Protein AF-A0A7C0WGM1-F1 (afdb_monomer_lite)

Structure (mmCIF, N/CA/C/O backbone):
data_AF-A0A7C0WGM1-F1
#
_entry.id   AF-A0A7C0WGM1-F1
#
loop_
_atom_site.group_PDB
_atom_site.id
_atom_site.type_symbol
_atom_site.label_atom_id
_atom_site.label_alt_id
_atom_site.label_comp_id
_atom_site.label_asym_id
_atom_site.label_entity_id
_atom_site.label_seq_id
_atom_site.pdbx_PDB_ins_code
_atom_site.Cartn_x
_atom_site.Cartn_y
_atom_site.Cartn_z
_atom_site.occupancy
_atom_site.B_iso_or_equiv
_atom_site.auth_seq_id
_atom_site.auth_comp_id
_atom_site.auth_asym_id
_atom_site.auth_atom_id
_atom_site.pdbx_PDB_model_num
ATOM 1 N N . GLU A 1 1 ? 0.519 -16.180 -15.530 1.00 93.88 1 GLU A N 1
ATOM 2 C CA . GLU A 1 1 ? 1.513 -15.660 -16.497 1.00 93.88 1 GLU A CA 1
ATOM 3 C C . GLU A 1 1 ? 0.804 -14.789 -17.520 1.00 93.88 1 GLU A C 1
ATOM 5 O O . GLU A 1 1 ? -0.389 -14.984 -17.720 1.00 93.88 1 GLU A O 1
ATOM 10 N N . TYR A 1 2 ? 1.516 -13.850 -18.135 1.00 96.75 2 TYR A N 1
ATOM 11 C CA . TYR A 1 2 ? 0.998 -12.951 -19.159 1.00 96.75 2 TYR A CA 1
ATOM 12 C C . TYR A 1 2 ? 2.042 -12.745 -20.268 1.00 96.75 2 TYR A C 1
ATOM 14 O O . TYR A 1 2 ? 3.235 -12.602 -19.994 1.00 96.75 2 TYR A O 1
ATOM 22 N N . SER A 1 3 ? 1.584 -12.772 -21.518 1.00 96.69 3 SER A N 1
ATOM 23 C CA . SER A 1 3 ? 2.383 -12.819 -22.752 1.00 96.69 3 SER A CA 1
ATOM 24 C C . SER A 1 3 ? 2.848 -11.456 -23.263 1.00 96.69 3 SER A C 1
ATOM 26 O O . SER A 1 3 ? 3.712 -11.424 -24.132 1.00 96.69 3 SER A O 1
ATOM 28 N N . GLY A 1 4 ? 2.310 -10.342 -22.756 1.00 96.25 4 GLY A N 1
ATOM 29 C CA . GLY A 1 4 ? 2.635 -9.009 -23.278 1.00 96.25 4 GLY A CA 1
ATOM 30 C C . GLY A 1 4 ? 1.870 -8.620 -24.548 1.00 96.25 4 GLY A C 1
ATOM 31 O O . GLY A 1 4 ? 2.326 -7.748 -25.277 1.00 96.25 4 GLY A O 1
ATOM 32 N N . ASP A 1 5 ? 0.735 -9.255 -24.841 1.00 96.94 5 ASP A N 1
ATOM 33 C CA . ASP A 1 5 ? -0.037 -9.031 -26.072 1.00 96.94 5 ASP A CA 1
ATOM 34 C C . ASP A 1 5 ? -1.041 -7.863 -26.006 1.00 96.94 5 ASP A C 1
ATOM 36 O O . ASP A 1 5 ? -1.539 -7.420 -27.042 1.00 96.94 5 ASP A O 1
ATOM 40 N N . TYR A 1 6 ? -1.316 -7.310 -24.823 1.00 96.81 6 TYR A N 1
ATOM 41 C CA . TYR A 1 6 ? -2.139 -6.112 -24.659 1.00 96.81 6 TYR A CA 1
ATOM 42 C C . TYR A 1 6 ? -1.339 -4.837 -24.987 1.00 96.81 6 TYR A C 1
ATOM 44 O O . TYR A 1 6 ? -0.371 -4.526 -24.284 1.00 96.81 6 TYR A O 1
ATOM 52 N N . PRO A 1 7 ? -1.772 -4.017 -25.969 1.00 96.44 7 PRO A N 1
ATOM 53 C CA . PRO A 1 7 ? -1.037 -2.819 -26.390 1.00 96.44 7 PRO A CA 1
ATOM 54 C C . PRO A 1 7 ? -0.805 -1.785 -25.283 1.00 96.44 7 PRO A C 1
ATOM 56 O O . PRO A 1 7 ? 0.166 -1.037 -25.334 1.00 96.44 7 PRO A O 1
ATOM 59 N N . GLY A 1 8 ? -1.692 -1.725 -24.283 1.00 96.06 8 GLY A N 1
ATOM 60 C CA . GLY A 1 8 ? -1.573 -0.779 -23.170 1.00 96.06 8 GLY A CA 1
ATOM 61 C C . GLY A 1 8 ? -0.507 -1.154 -22.137 1.00 96.06 8 GLY A C 1
ATOM 62 O O . GLY A 1 8 ? -0.099 -0.300 -21.354 1.00 96.06 8 GLY A O 1
ATOM 63 N N . TYR A 1 9 ? -0.051 -2.409 -22.126 1.00 96.88 9 TYR A N 1
ATOM 64 C CA . TYR A 1 9 ? 1.039 -2.868 -21.266 1.00 96.88 9 TYR A CA 1
ATOM 65 C C . TYR A 1 9 ? 1.737 -4.089 -21.902 1.00 96.88 9 TYR A C 1
ATOM 67 O O . TYR A 1 9 ? 1.509 -5.233 -21.491 1.00 96.88 9 TYR A O 1
ATOM 75 N N . PRO A 1 10 ? 2.560 -3.867 -22.944 1.00 97.06 10 PRO A N 1
ATOM 76 C CA . PRO A 1 10 ? 3.116 -4.928 -23.781 1.00 97.06 10 PRO A CA 1
ATOM 77 C C . PRO A 1 10 ? 4.394 -5.538 -23.176 1.00 97.06 10 PRO A C 1
ATOM 79 O O . PRO A 1 10 ? 5.426 -5.643 -23.833 1.00 97.06 10 PRO A O 1
ATOM 82 N N . PHE A 1 11 ? 4.347 -5.910 -21.895 1.00 98.00 11 PHE A N 1
ATOM 83 C CA . PHE A 1 11 ? 5.465 -6.525 -21.177 1.00 98.00 11 PHE A CA 1
ATOM 84 C C . PHE A 1 11 ? 5.098 -7.955 -20.763 1.00 98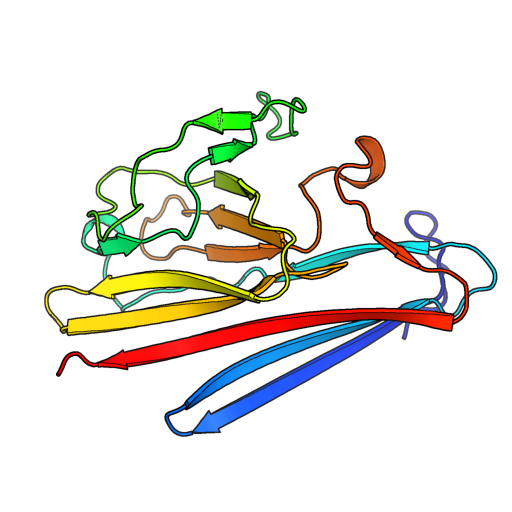.00 11 PHE A C 1
ATOM 86 O O . PHE A 1 11 ? 4.146 -8.128 -20.000 1.00 98.00 11 PHE A O 1
ATOM 93 N N . PRO A 1 12 ? 5.821 -8.992 -21.219 1.00 98.38 12 PRO A N 1
ATOM 94 C CA . PRO A 1 12 ? 5.621 -10.346 -20.717 1.00 98.38 12 PRO A CA 1
ATOM 95 C C . PRO A 1 12 ? 6.036 -10.447 -19.242 1.00 98.38 12 PRO A C 1
ATOM 97 O O . PRO A 1 12 ? 7.166 -10.106 -18.879 1.00 98.38 12 PRO A O 1
ATOM 100 N N . PHE A 1 13 ? 5.160 -10.964 -18.380 1.00 98.50 13 PHE A N 1
ATOM 101 C CA . PHE A 1 13 ? 5.457 -11.117 -16.954 1.00 98.50 13 PHE A CA 1
ATOM 102 C C . PHE A 1 13 ? 4.771 -12.320 -16.311 1.00 98.50 13 PHE A C 1
ATOM 104 O O . PHE A 1 13 ? 3.852 -12.945 -16.843 1.00 98.50 13 PHE A O 1
ATOM 111 N N . GLU A 1 14 ? 5.222 -12.649 -15.111 1.00 98.56 14 GLU A N 1
ATOM 112 C CA . GLU A 1 14 ? 4.571 -13.603 -14.222 1.00 98.56 14 GLU A CA 1
ATOM 113 C C . GLU A 1 14 ? 4.261 -12.917 -12.896 1.00 98.56 14 GLU A C 1
ATOM 115 O O . GLU A 1 14 ? 5.118 -12.231 -12.347 1.00 98.56 14 GLU A O 1
ATOM 120 N N . VAL A 1 15 ? 3.038 -13.103 -12.398 1.00 98.31 15 VAL A N 1
ATOM 121 C CA . VAL A 1 15 ? 2.648 -12.725 -11.038 1.00 98.31 15 VAL A CA 1
ATOM 122 C C . VAL A 1 15 ? 2.382 -14.002 -10.266 1.00 98.31 15 VAL A C 1
ATOM 124 O O . VAL A 1 15 ? 1.647 -14.874 -10.736 1.00 98.31 15 VAL A O 1
ATOM 127 N N . ARG A 1 16 ? 2.958 -14.085 -9.073 1.00 98.50 16 ARG A N 1
ATOM 128 C CA . ARG A 1 16 ? 2.701 -15.132 -8.095 1.00 98.50 16 ARG A CA 1
ATOM 129 C C . ARG A 1 16 ? 2.186 -14.485 -6.821 1.00 98.50 16 ARG A C 1
ATOM 131 O O . ARG A 1 16 ? 2.812 -13.576 -6.285 1.00 98.50 16 ARG A O 1
ATOM 138 N N . LEU A 1 17 ? 1.048 -14.979 -6.354 1.00 98.06 17 LEU A N 1
ATOM 139 C CA . LEU A 1 17 ? 0.418 -14.550 -5.116 1.00 98.06 17 LEU A CA 1
ATOM 140 C C . LEU A 1 17 ? 0.513 -15.697 -4.119 1.00 98.06 17 LEU A C 1
ATOM 142 O O . LEU A 1 17 ? 0.123 -16.822 -4.435 1.00 98.06 17 LEU A O 1
ATOM 146 N N . GLU A 1 18 ? 1.035 -15.421 -2.932 1.00 98.31 18 GLU A N 1
ATOM 147 C CA . GLU A 1 18 ? 1.091 -16.393 -1.847 1.00 98.31 18 GLU A CA 1
ATOM 148 C C . GLU A 1 18 ? 0.260 -15.892 -0.673 1.00 98.31 18 GLU A C 1
ATOM 150 O O . GLU A 1 18 ? 0.463 -14.790 -0.161 1.00 98.31 18 GLU A O 1
ATOM 155 N N . PHE A 1 19 ? -0.677 -16.734 -0.248 1.00 96.69 19 PHE A N 1
ATOM 156 C CA . PHE A 1 19 ? -1.572 -16.482 0.868 1.00 96.69 19 PHE A CA 1
ATOM 157 C C . PHE A 1 19 ? -1.275 -17.501 1.957 1.00 96.69 19 PHE A C 1
ATOM 159 O O . PHE A 1 19 ? -1.314 -18.706 1.707 1.00 96.69 19 PHE A O 1
ATOM 166 N N . SER A 1 20 ? -0.971 -17.032 3.162 1.00 97.25 20 SER A N 1
ATOM 167 C CA . SER A 1 20 ? -0.698 -17.904 4.305 1.00 97.25 20 SER A CA 1
ATOM 168 C C . SER A 1 20 ? -1.554 -17.501 5.494 1.00 97.25 20 SER A C 1
ATOM 170 O O . SER A 1 20 ? -1.529 -16.350 5.924 1.00 97.25 20 SER A O 1
ATOM 172 N N . LEU A 1 21 ? -2.304 -18.460 6.038 1.00 95.62 21 LEU A N 1
ATOM 173 C CA . LEU A 1 21 ? -3.053 -18.290 7.279 1.00 95.62 21 LEU A CA 1
ATOM 174 C C . LEU A 1 21 ? -2.288 -18.963 8.416 1.00 95.62 21 LEU A C 1
ATOM 176 O O . LEU A 1 21 ? -2.087 -20.176 8.414 1.00 95.62 21 LEU A O 1
ATOM 180 N N . HIS A 1 22 ? -1.873 -18.178 9.401 1.00 89.19 22 HIS A N 1
ATOM 181 C CA . HIS A 1 22 ? -1.019 -18.632 10.491 1.00 89.19 22 HIS A CA 1
ATOM 182 C C . HIS A 1 22 ? -1.814 -18.835 11.787 1.00 89.19 22 HIS A C 1
ATOM 184 O O . HIS A 1 22 ? -1.402 -18.360 12.840 1.00 89.19 22 HIS A O 1
ATOM 190 N N . GLY A 1 23 ? -2.967 -19.510 11.740 1.00 83.75 23 GLY A N 1
ATOM 191 C CA . GLY A 1 23 ? -3.824 -19.699 12.920 1.00 83.75 23 GLY A CA 1
ATOM 192 C C . GLY A 1 23 ? -4.091 -18.374 13.653 1.00 83.75 23 GLY A C 1
ATOM 193 O O . GLY A 1 23 ? -4.532 -17.404 13.043 1.00 83.75 23 GLY A O 1
ATOM 194 N N . GLN A 1 24 ? -3.757 -18.304 14.945 1.00 77.94 24 GLN A N 1
ATOM 195 C CA . GLN A 1 24 ? -3.893 -17.082 15.758 1.00 77.94 24 GLN A CA 1
ATOM 196 C C . GLN A 1 24 ? -2.909 -15.952 15.383 1.00 77.94 24 GLN A C 1
ATOM 198 O O . GLN A 1 24 ? -3.068 -14.820 15.833 1.00 77.94 24 GLN A O 1
ATOM 203 N N . ASN A 1 25 ? -1.890 -16.224 14.563 1.00 71.06 25 ASN A N 1
ATOM 204 C CA . ASN A 1 25 ? -0.839 -15.261 14.216 1.00 71.06 25 ASN A CA 1
ATOM 205 C C . ASN A 1 25 ? -1.193 -14.349 13.031 1.00 71.06 25 ASN A C 1
ATOM 207 O O . ASN A 1 25 ? -0.406 -13.460 12.709 1.00 71.06 25 ASN A O 1
ATOM 211 N N . GLY A 1 26 ? -2.370 -14.526 12.425 1.00 91.69 26 GLY A N 1
ATOM 212 C CA . GLY A 1 26 ? -2.881 -13.661 11.365 1.00 91.69 26 GLY A CA 1
ATOM 213 C C . GLY A 1 26 ? -2.686 -14.220 9.956 1.00 91.69 26 GLY A C 1
ATOM 214 O O . GLY A 1 26 ? -2.508 -15.421 9.751 1.00 91.69 26 GLY A O 1
ATOM 215 N N . PHE A 1 27 ? -2.763 -13.327 8.979 1.00 96.19 27 PHE A N 1
ATOM 216 C CA . PHE A 1 27 ? -2.730 -13.607 7.551 1.00 96.19 27 PHE A CA 1
ATOM 217 C C . PHE A 1 27 ? -1.551 -12.882 6.905 1.00 96.19 27 PHE A C 1
ATOM 219 O O . PHE A 1 27 ? -1.333 -11.703 7.178 1.00 96.19 27 PHE A O 1
ATOM 226 N N . THR A 1 28 ? -0.829 -13.573 6.029 1.00 97.44 28 THR A N 1
ATOM 227 C CA . THR A 1 28 ? 0.265 -13.016 5.230 1.00 97.44 28 THR A CA 1
ATOM 228 C C . THR A 1 28 ? -0.103 -13.079 3.755 1.00 97.44 28 THR A C 1
ATOM 230 O O . THR A 1 28 ? -0.571 -14.113 3.270 1.00 97.44 28 THR A O 1
ATOM 233 N N . PHE A 1 29 ? 0.156 -11.981 3.053 1.00 97.75 29 PHE A N 1
ATOM 234 C CA . PHE A 1 29 ? 0.006 -11.839 1.616 1.00 97.75 29 PHE A CA 1
ATOM 235 C C . PHE A 1 29 ? 1.332 -11.396 1.000 1.00 97.75 29 PHE A C 1
ATOM 237 O O . PHE A 1 29 ? 1.932 -10.399 1.412 1.00 97.75 29 PHE A O 1
ATOM 244 N N . ILE A 1 30 ? 1.802 -12.160 0.020 1.00 98.44 30 ILE A N 1
ATOM 245 C CA . ILE A 1 30 ? 3.022 -11.868 -0.726 1.00 98.44 30 ILE A CA 1
ATOM 246 C C . ILE A 1 30 ? 2.671 -11.790 -2.204 1.00 98.44 30 ILE A C 1
ATOM 248 O O . ILE A 1 30 ? 2.109 -12.738 -2.756 1.00 98.44 30 ILE A O 1
ATOM 252 N N . THR A 1 31 ? 3.100 -10.707 -2.844 1.00 98.56 31 THR A N 1
ATOM 253 C CA . THR A 1 31 ? 3.109 -10.586 -4.301 1.00 98.56 31 THR A CA 1
ATOM 254 C C . THR A 1 31 ? 4.541 -10.686 -4.803 1.00 98.56 31 THR A C 1
ATOM 256 O O . THR A 1 31 ? 5.428 -9.953 -4.355 1.00 98.56 31 THR A O 1
ATOM 259 N N . GLU A 1 32 ? 4.775 -11.572 -5.767 1.00 98.62 32 GLU A N 1
ATOM 260 C CA . GLU A 1 32 ? 5.987 -11.591 -6.577 1.00 98.62 32 GLU A CA 1
ATOM 261 C C . GLU A 1 32 ? 5.635 -11.300 -8.038 1.00 98.62 32 GLU A C 1
ATOM 263 O O . GLU A 1 32 ? 4.757 -11.948 -8.604 1.00 98.62 32 GLU A O 1
ATOM 268 N N . VAL A 1 33 ? 6.334 -10.346 -8.654 1.00 98.69 33 VAL A N 1
ATOM 269 C CA . VAL A 1 33 ? 6.211 -10.033 -10.083 1.00 98.69 33 VAL A CA 1
ATOM 270 C C . VAL A 1 33 ? 7.563 -10.229 -10.747 1.00 98.69 33 VAL A C 1
ATOM 272 O O . VAL A 1 33 ? 8.544 -9.606 -10.342 1.00 98.69 33 VAL A O 1
ATOM 275 N N . LYS A 1 34 ? 7.627 -11.079 -11.772 1.00 98.69 34 LYS A N 1
ATOM 276 C CA . LYS A 1 34 ? 8.837 -11.363 -12.548 1.00 98.69 34 LYS A CA 1
ATOM 277 C C . LYS A 1 34 ? 8.706 -10.809 -13.959 1.00 98.69 34 LYS A C 1
ATOM 279 O O . LYS A 1 34 ? 7.766 -11.165 -14.667 1.00 98.69 34 LYS A O 1
ATOM 284 N N . ASN A 1 35 ? 9.696 -10.037 -14.396 1.00 98.75 35 ASN A N 1
ATOM 285 C CA . ASN A 1 35 ? 9.837 -9.692 -15.806 1.00 98.75 35 ASN A CA 1
ATOM 286 C C . ASN A 1 35 ? 10.285 -10.931 -16.600 1.00 98.75 35 ASN A C 1
ATOM 288 O O . ASN A 1 35 ? 11.342 -11.507 -16.323 1.00 98.75 35 ASN A O 1
ATOM 292 N N . ARG A 1 36 ? 9.469 -11.363 -17.565 1.00 98.50 36 ARG A N 1
ATOM 293 C CA . ARG A 1 36 ? 9.758 -12.505 -18.445 1.00 98.50 36 ARG A CA 1
ATOM 294 C C . ARG A 1 36 ? 10.130 -12.093 -19.868 1.00 98.50 36 ARG A C 1
ATOM 296 O O . ARG A 1 36 ? 10.435 -12.974 -20.667 1.00 98.50 36 ARG A O 1
ATOM 303 N N . GLY A 1 37 ? 10.079 -10.802 -20.175 1.00 98.00 37 GLY A N 1
ATOM 304 C CA . GLY A 1 37 ? 10.499 -10.257 -21.455 1.00 98.00 37 GLY A CA 1
ATOM 305 C C . GLY A 1 37 ? 12.005 -10.020 -21.536 1.00 98.00 37 GLY A C 1
ATOM 306 O O . GLY A 1 37 ? 12.771 -10.372 -20.637 1.00 98.00 37 GLY A O 1
ATOM 307 N N . GLU A 1 38 ? 12.402 -9.386 -22.636 1.00 97.81 38 GLU A N 1
ATOM 308 C CA . GLU A 1 38 ? 13.794 -9.046 -22.962 1.00 97.81 38 GLU A CA 1
ATOM 309 C C . GLU A 1 38 ? 14.115 -7.559 -22.725 1.00 97.81 38 GLU A C 1
ATOM 311 O O . GLU A 1 38 ? 15.276 -7.165 -22.743 1.00 97.81 38 GLU A O 1
ATOM 316 N N . GLU A 1 39 ? 13.098 -6.751 -22.419 1.00 97.94 39 GLU A N 1
ATOM 317 C CA . GLU A 1 39 ? 13.202 -5.312 -22.162 1.00 97.94 39 GLU A CA 1
ATOM 318 C C . GLU A 1 39 ? 12.993 -4.982 -20.679 1.00 97.94 39 GLU A C 1
ATOM 320 O O . GLU A 1 39 ? 12.444 -5.782 -19.917 1.00 97.94 39 GLU A O 1
ATOM 325 N N . ILE A 1 40 ? 13.393 -3.781 -20.252 1.00 98.31 40 ILE A N 1
ATOM 326 C CA . ILE A 1 40 ? 13.069 -3.285 -18.907 1.00 98.31 40 ILE A CA 1
ATOM 327 C C . ILE A 1 40 ? 11.554 -3.088 -18.742 1.00 98.31 40 ILE A C 1
ATOM 329 O O . ILE A 1 40 ? 10.888 -2.546 -19.619 1.00 98.31 40 ILE A O 1
ATOM 333 N N . MET A 1 41 ? 11.009 -3.480 -17.592 1.00 98.50 41 MET A N 1
ATOM 334 C CA . MET A 1 41 ? 9.571 -3.448 -17.319 1.00 98.50 41 MET A CA 1
ATOM 335 C C . MET A 1 41 ? 9.256 -2.547 -16.115 1.00 98.50 41 MET A C 1
ATOM 337 O O . MET A 1 41 ? 9.624 -2.896 -14.989 1.00 98.50 41 MET A O 1
ATOM 341 N N . PRO A 1 42 ? 8.579 -1.398 -16.301 1.00 98.31 42 PRO A N 1
ATOM 342 C CA . PRO A 1 42 ? 8.077 -0.593 -15.192 1.00 98.31 42 PRO A CA 1
ATOM 343 C C . PRO A 1 42 ? 6.884 -1.288 -14.534 1.00 98.31 42 PRO A C 1
ATOM 345 O O . PRO A 1 42 ? 5.978 -1.727 -15.231 1.00 98.31 42 PRO A O 1
ATOM 348 N N . VAL A 1 43 ? 6.846 -1.365 -13.209 1.00 98.06 43 VAL A N 1
ATOM 349 C CA . VAL A 1 43 ? 5.799 -2.049 -12.445 1.00 98.06 43 VAL A CA 1
ATOM 350 C C . VAL A 1 43 ? 5.473 -1.283 -11.166 1.00 98.06 43 VAL A C 1
ATOM 352 O O . VAL A 1 43 ? 6.333 -0.655 -10.547 1.00 98.06 43 VAL A O 1
ATOM 355 N N . MET A 1 44 ? 4.212 -1.366 -10.765 1.00 97.19 44 MET A N 1
ATOM 356 C CA . MET A 1 44 ? 3.707 -0.959 -9.462 1.00 97.19 44 MET A CA 1
ATOM 357 C C . MET A 1 44 ? 2.737 -2.045 -9.005 1.00 97.19 44 MET A C 1
ATOM 359 O O . MET A 1 44 ? 1.929 -2.511 -9.805 1.00 97.19 44 MET A O 1
ATOM 363 N N . ASP A 1 45 ? 2.835 -2.442 -7.741 1.00 97.69 45 ASP A N 1
ATOM 364 C CA . ASP A 1 45 ? 1.920 -3.391 -7.114 1.00 97.69 45 ASP A CA 1
ATOM 365 C C . ASP A 1 45 ? 1.217 -2.741 -5.920 1.00 97.69 45 ASP A C 1
ATOM 367 O O . ASP A 1 45 ? 1.751 -1.824 -5.282 1.00 97.69 45 ASP A O 1
ATOM 371 N N . GLY A 1 46 ? 0.016 -3.227 -5.630 1.00 97.12 46 GLY A N 1
ATOM 372 C CA . GLY A 1 46 ? -0.802 -2.751 -4.532 1.00 97.12 46 GLY A CA 1
ATOM 373 C C . GLY A 1 46 ? -1.876 -3.754 -4.140 1.00 97.12 46 GLY A C 1
ATOM 374 O O . GLY A 1 46 ? -2.233 -4.642 -4.915 1.00 97.12 46 GLY A O 1
ATOM 375 N N . TRP A 1 47 ? -2.413 -3.597 -2.936 1.00 96.94 47 TRP A N 1
ATOM 376 C CA . TRP A 1 47 ? -3.510 -4.420 -2.438 1.00 96.94 47 TRP A CA 1
ATOM 377 C C . TRP A 1 47 ? -4.619 -3.535 -1.880 1.00 96.94 47 TRP A C 1
ATOM 379 O O . TRP A 1 47 ? -4.328 -2.627 -1.115 1.00 96.94 47 TRP A O 1
ATOM 389 N N . HIS A 1 48 ? -5.880 -3.818 -2.233 1.00 96.75 48 HIS A N 1
ATOM 390 C CA . HIS A 1 48 ? -7.025 -2.953 -1.914 1.00 96.75 48 HIS A CA 1
ATOM 391 C C . HIS A 1 48 ? -8.062 -3.594 -0.957 1.00 96.75 48 HIS A C 1
ATOM 393 O O . HIS A 1 48 ? -9.248 -3.691 -1.295 1.00 96.75 48 HIS A O 1
ATOM 399 N N . PRO A 1 49 ? -7.664 -4.099 0.226 1.00 96.88 49 PRO A N 1
ATOM 400 C CA . PRO A 1 49 ? -8.589 -4.734 1.156 1.00 96.88 49 PRO A CA 1
ATOM 401 C C . PRO A 1 49 ? -9.424 -3.701 1.914 1.00 96.88 49 PRO A C 1
ATOM 403 O O . PRO A 1 49 ? -8.903 -2.710 2.419 1.00 96.88 49 PRO A O 1
ATOM 406 N N . TYR A 1 50 ? -10.716 -3.985 2.061 1.00 98.19 50 TYR A N 1
ATOM 407 C CA . TYR A 1 50 ? -11.616 -3.235 2.934 1.00 98.19 50 TYR A CA 1
ATOM 408 C C . TYR A 1 50 ? -11.801 -3.971 4.256 1.00 98.19 50 TYR A C 1
ATOM 410 O O . TYR A 1 50 ? -12.036 -5.180 4.278 1.00 98.19 50 TYR A O 1
ATOM 418 N N . PHE A 1 51 ? -11.755 -3.224 5.355 1.00 97.81 51 PHE A N 1
ATOM 419 C CA . PHE A 1 51 ? -11.896 -3.753 6.702 1.00 97.81 51 PHE A CA 1
ATOM 420 C C . PHE A 1 51 ? -13.083 -3.150 7.432 1.00 97.81 51 PHE A C 1
ATOM 422 O O . PHE A 1 51 ? -13.395 -1.971 7.282 1.00 97.81 51 PHE A O 1
ATOM 429 N N . THR A 1 52 ? -13.711 -3.968 8.269 1.00 96.94 52 THR A N 1
ATOM 430 C CA . THR A 1 52 ? -14.743 -3.560 9.218 1.00 96.94 52 THR A CA 1
ATOM 431 C C . THR A 1 52 ? -14.546 -4.326 10.522 1.00 96.94 52 THR A C 1
ATOM 433 O O . THR A 1 52 ? -14.125 -5.483 10.506 1.00 96.94 52 THR A O 1
ATOM 436 N N . LEU A 1 53 ? -14.867 -3.685 11.644 1.00 96.38 53 LEU A N 1
ATOM 437 C CA . LEU A 1 53 ? -14.995 -4.335 12.954 1.00 96.38 53 LEU A CA 1
ATOM 438 C C . LEU A 1 53 ? -16.475 -4.550 13.325 1.00 96.38 53 LEU A C 1
ATOM 440 O O . LEU A 1 53 ? -16.820 -4.668 14.494 1.00 96.38 53 LEU A O 1
ATOM 444 N N . GLY A 1 54 ? -17.371 -4.564 12.328 1.00 95.50 54 GLY A N 1
ATOM 445 C CA . GLY A 1 54 ? -18.815 -4.729 12.534 1.00 95.50 54 GLY A CA 1
ATOM 446 C C . GLY A 1 54 ? -19.520 -3.475 13.064 1.00 95.50 54 GLY A C 1
ATOM 447 O O . GLY A 1 54 ? -20.683 -3.543 13.458 1.00 95.50 54 GLY A O 1
ATOM 448 N N . LYS A 1 55 ? -18.830 -2.329 13.070 1.00 93.31 55 LYS A N 1
ATOM 449 C CA . LYS A 1 55 ? -19.342 -1.021 13.493 1.00 93.31 55 LYS A CA 1
ATOM 450 C C . LYS A 1 55 ? -19.006 0.037 12.445 1.00 93.31 55 LYS A C 1
ATOM 452 O O . LYS A 1 55 ? -18.103 -0.139 11.628 1.00 93.31 55 LYS A O 1
ATOM 457 N N . SER A 1 56 ? -19.724 1.153 12.517 1.00 97.06 56 SER A N 1
ATOM 458 C CA . SER A 1 56 ? -19.404 2.358 11.754 1.00 97.06 56 SER A CA 1
ATOM 459 C C . SER A 1 56 ? -18.008 2.864 12.132 1.00 97.06 56 SER A C 1
ATOM 461 O O . SER A 1 56 ? -17.658 2.901 13.317 1.00 97.06 56 SER A O 1
ATOM 463 N N . ILE A 1 57 ? -17.197 3.215 11.131 1.00 97.69 57 ILE A N 1
ATOM 464 C CA . ILE A 1 57 ? -15.773 3.509 11.340 1.00 97.69 57 ILE A CA 1
ATOM 465 C C . ILE A 1 57 ? -15.548 4.804 12.121 1.00 97.69 57 ILE A C 1
ATOM 467 O O . ILE A 1 57 ? -14.530 4.939 12.787 1.00 97.69 57 ILE A O 1
ATOM 471 N N . ASP A 1 58 ? -16.506 5.732 12.092 1.00 97.81 58 ASP A N 1
ATOM 472 C CA . ASP A 1 58 ? -16.480 7.000 12.834 1.00 97.81 58 ASP A CA 1
ATOM 473 C C . ASP A 1 58 ? -16.347 6.802 14.355 1.00 97.81 58 ASP A C 1
ATOM 475 O O . ASP A 1 58 ? -15.889 7.698 15.067 1.00 97.81 58 ASP A O 1
ATOM 479 N N . ARG A 1 59 ? -16.717 5.620 14.862 1.00 97.62 59 ARG A N 1
ATOM 480 C CA . ARG A 1 59 ? -16.600 5.219 16.274 1.00 97.62 59 ARG A CA 1
ATOM 481 C C . ARG A 1 59 ? -15.288 4.514 16.612 1.00 97.62 59 ARG A C 1
ATOM 483 O O . ARG A 1 59 ? -15.032 4.264 17.787 1.00 97.62 59 ARG A O 1
ATOM 490 N N . LEU A 1 60 ? -14.495 4.156 15.608 1.00 98.38 60 LEU A N 1
ATOM 491 C CA . LEU A 1 60 ? -13.247 3.421 15.779 1.00 98.38 60 LEU A CA 1
ATOM 492 C C . LEU A 1 60 ? -12.074 4.386 15.964 1.00 98.38 60 LEU A C 1
ATOM 494 O O . LEU A 1 60 ? -12.120 5.547 15.543 1.00 98.38 60 LEU A O 1
ATOM 498 N N . LEU A 1 61 ? -11.016 3.887 16.598 1.00 98.62 61 LEU A N 1
ATOM 499 C CA . LEU A 1 61 ? -9.754 4.601 16.753 1.00 98.62 61 LEU A CA 1
ATOM 500 C C . LEU A 1 61 ? -8.778 4.147 15.668 1.00 98.62 61 LEU A C 1
ATOM 502 O O . LEU A 1 61 ? -8.635 2.949 15.426 1.00 98.62 61 LEU A O 1
ATOM 506 N N . LEU A 1 62 ? -8.090 5.091 15.039 1.00 98.75 62 LEU A N 1
ATOM 507 C CA . LEU A 1 62 ? -7.108 4.844 13.990 1.00 98.75 62 LEU A CA 1
ATOM 508 C C . LEU A 1 62 ? -5.726 5.314 14.446 1.00 98.75 62 LEU A C 1
ATOM 510 O O . LEU A 1 62 ? -5.597 6.355 15.089 1.00 98.75 62 LEU A O 1
ATOM 514 N N . LYS A 1 63 ? -4.695 4.554 14.079 1.00 98.75 63 LYS A N 1
ATOM 515 C CA . LYS A 1 63 ? -3.289 4.945 14.186 1.00 98.75 63 LYS A CA 1
ATOM 516 C C . LYS A 1 63 ? -2.574 4.645 12.871 1.00 98.75 63 LYS A C 1
ATOM 518 O O . LYS A 1 63 ? -2.648 3.527 12.359 1.00 98.75 63 LYS A O 1
ATOM 523 N N . ILE A 1 64 ? -1.888 5.643 12.326 1.00 98.56 64 ILE A N 1
ATOM 524 C CA . ILE A 1 64 ? -1.222 5.609 11.022 1.00 98.56 64 ILE A CA 1
ATOM 525 C C . ILE A 1 64 ? 0.295 5.748 11.231 1.00 98.56 64 ILE A C 1
ATOM 527 O O . ILE A 1 64 ? 0.740 6.646 11.949 1.00 98.56 64 ILE A O 1
ATOM 531 N N . PRO A 1 65 ? 1.132 4.928 10.571 1.00 97.75 65 PRO A N 1
ATOM 532 C CA . PRO A 1 65 ? 2.588 4.987 10.698 1.00 97.75 65 PRO A CA 1
ATOM 533 C C . PRO A 1 65 ? 3.216 6.104 9.836 1.00 97.75 65 PRO A C 1
ATOM 535 O O . PRO A 1 65 ? 4.274 5.908 9.236 1.00 97.75 65 PRO A O 1
ATOM 538 N N . ALA A 1 66 ? 2.572 7.272 9.745 1.00 97.25 66 ALA A N 1
ATOM 539 C CA . ALA A 1 66 ? 2.995 8.395 8.910 1.00 97.25 66 ALA A CA 1
ATOM 540 C C . ALA A 1 66 ? 2.668 9.747 9.562 1.00 97.25 66 ALA A C 1
ATOM 542 O O . ALA A 1 66 ? 1.794 9.850 10.415 1.00 97.25 66 ALA A O 1
ATOM 543 N N . ASN A 1 67 ? 3.384 10.795 9.152 1.00 96.56 67 ASN A N 1
ATOM 544 C CA . ASN A 1 67 ? 3.168 12.176 9.604 1.00 96.56 67 ASN A CA 1
ATOM 545 C C . ASN A 1 67 ? 3.107 13.193 8.447 1.00 96.56 67 ASN A C 1
ATOM 547 O O . ASN A 1 67 ? 3.112 14.407 8.672 1.00 96.56 67 ASN A O 1
ATOM 551 N N . ILE A 1 68 ? 3.103 12.697 7.211 1.00 98.06 68 ILE A N 1
ATOM 552 C CA . ILE A 1 68 ? 3.021 13.463 5.971 1.00 98.06 68 ILE A CA 1
ATOM 553 C C . ILE A 1 68 ? 2.123 12.713 4.992 1.00 98.06 68 ILE A C 1
ATOM 555 O O . ILE A 1 68 ? 2.079 11.484 5.006 1.00 98.06 68 ILE A O 1
ATOM 559 N N . ARG A 1 69 ? 1.447 13.454 4.121 1.00 98.12 69 ARG A N 1
ATOM 560 C CA . ARG A 1 69 ? 0.628 12.915 3.031 1.00 98.12 69 ARG A CA 1
ATOM 561 C C . ARG A 1 69 ? 1.035 13.515 1.694 1.00 98.12 69 ARG A C 1
ATOM 563 O O . ARG A 1 69 ? 1.596 14.611 1.649 1.00 98.12 69 ARG A O 1
ATOM 570 N N . THR A 1 70 ? 0.724 12.825 0.611 1.00 98.12 70 THR A N 1
ATOM 571 C CA . THR A 1 70 ? 0.865 13.354 -0.748 1.00 98.12 70 THR A CA 1
ATOM 572 C C . THR A 1 70 ? -0.219 14.399 -1.026 1.00 98.12 70 THR A C 1
ATOM 574 O O . THR A 1 70 ? -1.390 14.176 -0.727 1.00 98.12 70 THR A O 1
ATOM 577 N N . GLU A 1 71 ? 0.167 15.553 -1.577 1.00 98.12 71 GLU A N 1
ATOM 578 C CA . GLU A 1 71 ? -0.780 16.528 -2.134 1.00 98.12 71 GLU A CA 1
ATOM 579 C C . GLU A 1 71 ? -1.271 16.040 -3.501 1.00 98.12 71 GLU A C 1
ATOM 581 O O . GLU A 1 71 ? -0.468 15.596 -4.327 1.00 98.12 71 GLU A O 1
ATOM 586 N N . VAL A 1 72 ? -2.578 16.144 -3.742 1.00 98.00 72 VAL A N 1
ATOM 587 C CA . VAL A 1 72 ? -3.212 15.786 -5.015 1.00 98.00 72 VAL A CA 1
ATOM 588 C C . VAL A 1 72 ? -4.004 16.962 -5.584 1.00 98.00 72 VAL A C 1
ATOM 590 O O . VAL A 1 72 ? -4.429 17.844 -4.836 1.00 98.00 72 VAL A O 1
ATOM 593 N N . ASP A 1 73 ? -4.173 16.978 -6.903 1.00 97.31 73 ASP A N 1
ATOM 594 C CA . ASP A 1 73 ? -5.043 17.917 -7.614 1.00 97.31 73 ASP A CA 1
ATOM 595 C C . ASP A 1 73 ? -6.523 17.477 -7.578 1.00 97.31 73 ASP A C 1
ATOM 597 O O . ASP A 1 73 ? -6.890 16.464 -6.976 1.00 97.31 73 ASP A O 1
ATOM 601 N N . GLU A 1 74 ? -7.401 18.229 -8.243 1.00 97.19 74 GLU A N 1
ATOM 602 C CA . GLU A 1 74 ? -8.833 17.928 -8.348 1.00 97.19 74 GLU A CA 1
ATOM 603 C C . GLU A 1 74 ? -9.157 16.610 -9.075 1.00 97.19 74 GLU A C 1
ATOM 605 O O . GLU A 1 74 ? -10.288 16.127 -9.006 1.00 97.19 74 GLU A O 1
ATOM 610 N N . ARG A 1 75 ? -8.180 16.015 -9.768 1.00 96.75 75 ARG A N 1
ATOM 611 C CA . ARG A 1 75 ? -8.284 14.715 -10.444 1.00 96.75 75 ARG A CA 1
ATOM 612 C C . ARG A 1 75 ? -7.704 13.581 -9.598 1.00 96.75 75 ARG A C 1
ATOM 614 O O . ARG A 1 75 ? -7.602 12.461 -10.100 1.00 96.75 75 ARG A O 1
ATOM 621 N N . LEU A 1 76 ? -7.320 13.869 -8.351 1.00 96.50 76 LEU A N 1
ATOM 622 C CA . LEU A 1 76 ? -6.644 12.959 -7.426 1.00 96.50 76 LEU A CA 1
ATOM 623 C C . LEU A 1 76 ? -5.255 12.510 -7.914 1.00 96.50 76 LEU A C 1
ATOM 625 O O . LEU A 1 76 ? -4.743 11.469 -7.499 1.00 96.50 76 LEU A O 1
ATOM 629 N N . LEU A 1 77 ? -4.611 13.292 -8.788 1.00 97.31 77 LEU A N 1
ATOM 630 C CA . LEU A 1 77 ? -3.244 13.027 -9.228 1.00 97.31 77 LEU A CA 1
ATOM 631 C C . LEU A 1 77 ? -2.240 13.732 -8.308 1.00 97.31 77 LEU A C 1
ATOM 633 O O . LEU A 1 77 ? -2.427 14.909 -7.999 1.00 97.31 77 LEU A O 1
ATOM 637 N N . PRO A 1 78 ? -1.141 13.066 -7.899 1.00 96.88 78 PRO A N 1
ATOM 638 C CA . PRO A 1 78 ? -0.105 13.707 -7.100 1.00 96.88 78 PRO A CA 1
ATOM 639 C C . PRO A 1 78 ? 0.491 14.941 -7.780 1.00 96.88 78 PRO A C 1
ATOM 641 O O . PRO A 1 78 ? 0.954 14.866 -8.919 1.00 96.88 78 PRO A O 1
ATOM 644 N N . THR A 1 79 ? 0.570 16.052 -7.048 1.00 97.12 79 THR A N 1
ATOM 645 C CA . THR A 1 79 ? 1.202 17.298 -7.525 1.00 97.12 79 THR A CA 1
ATOM 646 C C . THR A 1 79 ? 2.732 17.254 -7.439 1.00 97.12 79 THR A C 1
ATOM 648 O O . THR A 1 79 ? 3.419 18.135 -7.955 1.00 97.12 79 THR A O 1
ATOM 651 N N . GLY A 1 80 ? 3.275 16.244 -6.746 1.00 95.44 80 GLY A N 1
ATOM 652 C CA . GLY A 1 80 ? 4.690 16.119 -6.391 1.00 95.44 80 GLY A CA 1
ATOM 653 C C . GLY A 1 80 ? 5.060 16.749 -5.043 1.00 95.44 80 GLY A C 1
ATOM 654 O O . GLY A 1 80 ? 6.204 16.618 -4.611 1.00 95.44 80 GLY A O 1
ATOM 655 N N . LYS A 1 81 ? 4.120 17.409 -4.351 1.00 97.12 81 LYS A N 1
ATOM 656 C CA . LYS A 1 81 ? 4.354 17.972 -3.012 1.00 97.12 81 LYS A CA 1
ATOM 657 C C . LYS A 1 81 ? 3.907 17.029 -1.898 1.00 97.12 81 LYS A C 1
ATOM 659 O O . LYS A 1 81 ? 3.012 16.199 -2.066 1.00 97.12 81 LYS A O 1
ATOM 664 N N . LEU A 1 82 ? 4.522 17.207 -0.731 1.00 97.75 82 LEU A N 1
ATOM 665 C CA . LEU A 1 82 ? 4.170 16.525 0.512 1.00 97.75 82 LEU A CA 1
ATOM 666 C C . LEU A 1 82 ? 3.660 17.550 1.523 1.00 97.75 82 LEU A C 1
ATOM 668 O O . LEU A 1 82 ? 4.244 18.623 1.672 1.00 97.75 82 LEU A O 1
ATOM 672 N N . MET A 1 83 ? 2.592 17.200 2.230 1.00 98.31 83 MET A N 1
ATOM 673 C CA . MET A 1 83 ? 1.938 18.057 3.215 1.00 98.31 83 MET A CA 1
ATOM 674 C C . MET A 1 83 ? 2.041 17.436 4.608 1.00 98.31 83 MET A C 1
ATOM 676 O O . MET A 1 83 ? 1.826 16.228 4.737 1.00 98.31 83 MET A O 1
ATOM 680 N N . PRO A 1 84 ? 2.321 18.222 5.664 1.00 98.38 84 PRO A N 1
ATOM 681 C CA . PRO A 1 84 ? 2.247 17.737 7.037 1.00 98.38 84 PRO A CA 1
ATOM 682 C C . PRO A 1 84 ? 0.868 17.153 7.366 1.00 98.38 84 PRO A C 1
ATOM 684 O O . PRO A 1 84 ? -0.162 17.713 6.990 1.00 98.38 84 PRO A O 1
ATOM 687 N N . PHE A 1 85 ? 0.857 16.044 8.101 1.00 97.94 85 PHE A N 1
ATOM 688 C CA . PHE A 1 85 ? -0.350 15.385 8.590 1.00 97.94 85 PHE A CA 1
ATOM 689 C C . PHE A 1 85 ? -0.090 14.834 10.004 1.00 97.94 85 PHE A C 1
ATOM 691 O O . PHE A 1 85 ? 0.343 13.695 10.150 1.00 97.94 85 PHE A O 1
ATOM 698 N N . PRO A 1 86 ? -0.255 15.650 11.061 1.00 96.62 86 PRO A N 1
ATOM 699 C CA . PRO A 1 86 ? 0.105 15.257 12.426 1.00 96.62 86 PRO A CA 1
ATOM 700 C C . PRO A 1 86 ? -0.949 14.392 13.138 1.00 96.62 86 PRO A C 1
ATOM 702 O O . PRO A 1 86 ? -0.653 13.898 14.223 1.00 96.62 86 PRO A O 1
ATOM 705 N N . ALA A 1 87 ? -2.144 14.242 12.561 1.00 97.44 87 ALA A N 1
ATOM 706 C CA . ALA A 1 87 ? -3.245 13.466 13.129 1.00 97.44 87 ALA A CA 1
ATOM 707 C C . ALA A 1 87 ? -2.997 11.954 13.024 1.00 97.44 87 ALA A C 1
ATOM 709 O O . ALA A 1 87 ? -2.287 11.496 12.125 1.00 97.44 87 ALA A O 1
ATOM 710 N N . PHE A 1 88 ? -3.622 11.189 13.918 1.00 98.44 88 PHE A N 1
ATOM 711 C CA . PHE A 1 88 ? -3.575 9.722 13.973 1.00 98.44 88 PHE A CA 1
ATOM 712 C C . PHE A 1 88 ? -2.166 9.146 14.176 1.00 98.44 88 PHE A C 1
ATOM 714 O O . PHE A 1 88 ? -1.900 7.995 13.832 1.00 98.44 88 PHE A O 1
ATOM 721 N N . ARG A 1 89 ? -1.234 9.928 14.738 1.00 96.75 89 ARG A N 1
ATOM 722 C CA . ARG A 1 89 ? 0.089 9.409 15.141 1.00 96.75 89 ARG A CA 1
ATOM 723 C C . ARG A 1 89 ? -0.015 8.470 16.336 1.00 96.75 89 ARG A C 1
ATOM 725 O O . ARG A 1 89 ? 0.754 7.519 16.452 1.00 96.75 89 ARG A O 1
ATOM 732 N N . GLU A 1 90 ? -0.973 8.759 17.201 1.00 97.50 90 GLU A N 1
ATOM 733 C CA . GLU A 1 90 ? -1.474 7.862 18.229 1.00 97.50 90 GLU A CA 1
ATOM 734 C C . GLU A 1 90 ? -2.937 7.540 17.925 1.00 97.50 90 GLU A C 1
ATOM 736 O O . GLU A 1 90 ? -3.503 8.073 16.970 1.00 97.50 90 GLU A O 1
ATOM 741 N N . PHE A 1 91 ? -3.541 6.646 18.709 1.00 98.31 91 PHE A N 1
ATOM 742 C CA . PHE A 1 91 ? -4.949 6.312 18.533 1.00 98.31 91 PHE A CA 1
ATOM 743 C C . PHE A 1 91 ? -5.828 7.553 18.694 1.00 98.31 91 PHE A C 1
ATOM 745 O O . PHE A 1 91 ? -5.942 8.120 19.780 1.00 98.31 91 PHE A O 1
ATOM 752 N N . GLU A 1 92 ? -6.480 7.934 17.604 1.00 98.44 92 GLU A N 1
ATOM 753 C CA . GLU A 1 92 ? -7.441 9.028 17.547 1.00 98.44 92 GLU A CA 1
ATOM 754 C C . GLU A 1 92 ? -8.728 8.527 16.895 1.00 98.44 92 GLU A C 1
ATOM 756 O O . GLU A 1 92 ? -8.701 7.684 15.996 1.00 98.44 92 GLU A O 1
ATOM 761 N N . GLN A 1 93 ? -9.875 9.024 17.355 1.00 98.38 93 GLN A N 1
ATOM 762 C CA . GLN A 1 93 ? -11.160 8.637 16.785 1.00 98.38 93 GLN A CA 1
ATOM 763 C C . GLN A 1 93 ? -11.285 9.159 15.351 1.00 98.38 93 GLN A C 1
ATOM 765 O O . GLN A 1 93 ? -11.042 10.339 15.104 1.00 98.38 93 GLN A O 1
ATOM 770 N N . ILE A 1 94 ? -11.705 8.298 14.415 1.00 98.38 94 ILE A N 1
ATOM 771 C CA . ILE A 1 94 ? -11.888 8.689 13.006 1.00 98.38 94 ILE A CA 1
ATOM 772 C C . ILE A 1 94 ? -12.931 9.810 12.896 1.00 98.38 94 ILE A C 1
ATOM 774 O O . ILE A 1 94 ? -12.701 10.810 12.215 1.00 98.38 94 ILE A O 1
ATOM 778 N N . GLY A 1 95 ? -14.067 9.684 13.590 1.00 97.25 95 GLY A N 1
ATOM 779 C CA . GLY A 1 95 ? -15.130 10.687 13.567 1.00 97.25 95 GLY A CA 1
ATOM 780 C C . GLY A 1 95 ? -15.572 11.010 12.138 1.00 97.25 95 GLY A C 1
ATOM 781 O O . GLY A 1 95 ? -15.872 10.115 11.354 1.00 97.25 95 GLY A O 1
ATOM 782 N N . ASN A 1 96 ? -15.568 12.296 11.784 1.00 95.06 96 ASN A N 1
ATOM 783 C CA . ASN A 1 96 ? -15.984 12.769 10.459 1.00 95.06 96 ASN A CA 1
ATOM 784 C C . ASN A 1 96 ? -14.841 12.805 9.424 1.00 95.06 96 ASN A C 1
ATOM 786 O O . ASN A 1 96 ? -15.009 13.414 8.365 1.00 95.06 96 ASN A O 1
ATOM 790 N N . TYR A 1 97 ? -13.669 12.223 9.714 1.00 96.31 97 TYR A N 1
ATOM 791 C CA . TYR A 1 97 ? -12.584 12.179 8.734 1.00 96.31 97 TYR A CA 1
ATOM 792 C C . TYR A 1 97 ? -12.946 11.290 7.545 1.00 96.31 97 TYR A C 1
ATOM 794 O O . TYR A 1 97 ? -13.321 10.126 7.687 1.00 96.31 97 TYR A O 1
ATOM 802 N N . PHE A 1 98 ? -12.755 11.847 6.354 1.00 96.06 98 PHE A N 1
ATOM 803 C CA . PHE A 1 98 ? -12.810 11.122 5.097 1.00 96.06 98 PHE A CA 1
ATOM 804 C C . PHE A 1 98 ? -11.389 10.901 4.586 1.00 96.06 98 PHE A C 1
ATOM 806 O O . PHE A 1 98 ? -10.602 11.849 4.515 1.00 96.06 98 PHE A O 1
ATOM 813 N N . PHE A 1 99 ? -11.074 9.660 4.225 1.00 98.19 99 PHE A N 1
ATOM 814 C CA . PHE A 1 99 ? -9.803 9.317 3.609 1.00 98.19 99 PHE A CA 1
ATOM 815 C C . PHE A 1 99 ? -9.995 9.032 2.124 1.00 98.19 99 PHE A C 1
ATOM 817 O O . PHE A 1 99 ? -10.858 8.258 1.726 1.00 98.19 99 PHE A O 1
ATOM 824 N N . ASP A 1 100 ? -9.147 9.671 1.340 1.00 97.88 100 ASP A N 1
ATOM 825 C CA . ASP A 1 100 ? -8.722 9.270 0.005 1.00 97.88 100 ASP A CA 1
ATOM 826 C C . ASP A 1 100 ? -7.326 9.875 -0.123 1.00 97.88 100 ASP A C 1
ATOM 828 O O . ASP A 1 100 ? -7.132 11.022 -0.532 1.00 97.88 100 ASP A O 1
ATOM 832 N N . THR A 1 101 ? -6.377 9.241 0.561 1.00 98.38 101 THR A N 1
ATOM 833 C CA . THR A 1 101 ? -5.124 9.889 0.942 1.00 98.38 101 THR A CA 1
ATOM 834 C C . THR A 1 101 ? -3.977 8.898 0.941 1.00 98.38 101 THR A C 1
ATOM 836 O O . THR A 1 101 ? -3.998 7.896 1.655 1.00 98.38 101 THR A O 1
ATOM 839 N N . CYS A 1 102 ? -2.944 9.247 0.179 1.00 98.38 102 CYS A N 1
ATOM 840 C CA . CYS A 1 102 ? -1.685 8.525 0.118 1.00 98.38 102 CYS A CA 1
ATOM 841 C C . CYS A 1 102 ? -0.700 9.065 1.164 1.00 98.38 102 CYS A C 1
ATOM 843 O O . CYS A 1 102 ? -0.437 10.270 1.245 1.00 98.38 102 CYS A O 1
ATOM 845 N N . PHE A 1 103 ? -0.121 8.154 1.937 1.00 98.56 103 PHE A N 1
ATOM 846 C CA . PHE A 1 103 ? 0.898 8.395 2.946 1.00 98.56 103 PHE A CA 1
ATOM 847 C C . PHE A 1 103 ? 2.209 7.725 2.517 1.00 98.56 103 PHE A C 1
ATOM 849 O O . PHE A 1 103 ? 2.320 6.495 2.562 1.00 98.56 103 PHE A O 1
ATOM 856 N N . PRO A 1 104 ? 3.232 8.500 2.120 1.00 97.94 104 PRO A N 1
ATOM 857 C CA . PRO A 1 104 ? 4.568 7.960 1.927 1.00 97.94 104 PRO A CA 1
ATOM 858 C C . PRO A 1 104 ? 5.135 7.447 3.251 1.00 97.94 104 PRO A C 1
ATOM 860 O O . PRO A 1 104 ? 5.128 8.144 4.266 1.00 97.94 104 PRO A O 1
ATOM 863 N N . LEU A 1 105 ? 5.676 6.235 3.224 1.00 97.31 105 LEU A N 1
ATOM 864 C CA . LEU A 1 105 ? 6.337 5.598 4.354 1.00 97.31 105 LEU A CA 1
ATOM 865 C C . LEU A 1 105 ? 7.861 5.614 4.179 1.00 97.31 105 LEU A C 1
ATOM 867 O O . LEU A 1 105 ? 8.405 5.980 3.128 1.00 97.31 105 LEU A O 1
ATOM 871 N N . SER A 1 106 ? 8.550 5.211 5.248 1.00 91.31 106 SER A N 1
ATOM 872 C CA . SER A 1 106 ? 10.004 5.041 5.281 1.00 91.31 106 SER A CA 1
ATOM 873 C C . SER A 1 106 ? 10.475 4.046 4.218 1.00 91.31 106 SER A C 1
ATOM 875 O O . SER A 1 106 ? 9.916 2.967 4.096 1.00 91.31 106 SER A O 1
ATOM 877 N N . GLU A 1 107 ? 11.559 4.361 3.509 1.00 90.12 107 GLU A N 1
ATOM 878 C CA . GLU A 1 107 ? 12.244 3.412 2.610 1.00 90.12 107 GLU A CA 1
ATOM 879 C C . GLU A 1 107 ? 13.309 2.575 3.329 1.00 90.12 107 GLU A C 1
ATOM 881 O O . GLU A 1 107 ? 13.987 1.753 2.715 1.00 90.12 107 GLU A O 1
ATOM 886 N N . LYS A 1 108 ? 13.487 2.783 4.639 1.00 96.38 108 LYS A N 1
ATOM 887 C CA . LYS A 1 108 ? 14.340 1.914 5.450 1.00 96.38 108 LYS A CA 1
ATOM 888 C C . LYS A 1 108 ? 13.670 0.555 5.611 1.00 96.38 108 LYS A C 1
ATOM 890 O O . LYS A 1 108 ? 12.456 0.478 5.824 1.00 96.38 108 LYS A O 1
ATOM 895 N N . GLU A 1 109 ? 14.490 -0.489 5.555 1.00 97.88 109 GLU A N 1
ATOM 896 C CA . GLU A 1 109 ? 14.058 -1.858 5.829 1.00 97.88 109 GLU A CA 1
ATOM 897 C C . GLU A 1 109 ? 13.363 -1.922 7.191 1.00 97.88 109 GLU A C 1
ATOM 899 O O . GLU A 1 109 ? 13.903 -1.467 8.204 1.00 97.88 109 GLU A O 1
ATOM 904 N N . GLY A 1 110 ? 12.139 -2.4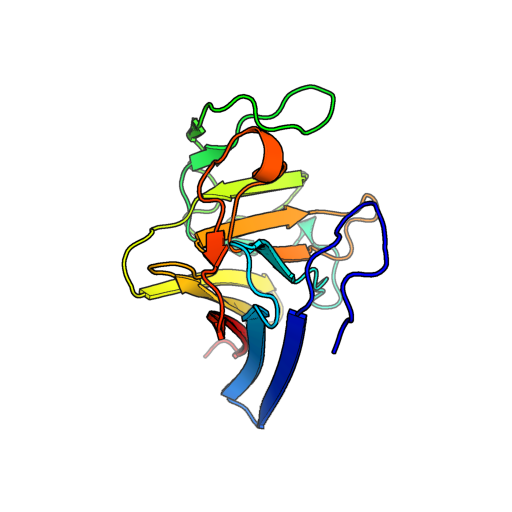40 7.206 1.00 98.06 110 GLY A N 1
ATOM 905 C CA . GLY A 1 110 ? 11.312 -2.408 8.401 1.00 98.06 110 GLY A CA 1
ATOM 906 C C . GLY A 1 110 ? 9.907 -2.948 8.190 1.00 98.06 110 GLY A C 1
ATOM 907 O O . GLY A 1 110 ? 9.614 -3.714 7.268 1.00 98.06 110 GLY A O 1
ATOM 908 N N . THR A 1 111 ? 9.019 -2.605 9.114 1.00 98.25 111 THR A N 1
ATOM 909 C CA . THR A 1 111 ? 7.599 -2.945 9.037 1.00 98.25 111 THR A CA 1
ATOM 910 C C . THR A 1 111 ? 6.802 -1.752 9.534 1.00 98.25 111 THR A C 1
ATOM 912 O O . THR A 1 111 ? 6.978 -1.324 10.672 1.00 98.25 111 THR A O 1
ATOM 915 N N . ALA A 1 112 ? 5.953 -1.213 8.668 1.00 98.38 112 ALA A N 1
ATOM 916 C CA . ALA A 1 112 ? 4.967 -0.211 9.035 1.00 98.38 112 ALA A CA 1
ATOM 917 C C . ALA A 1 112 ? 3.663 -0.917 9.412 1.00 98.38 112 ALA A C 1
ATOM 919 O O . ALA A 1 112 ? 3.331 -1.945 8.820 1.00 98.38 112 ALA A O 1
ATOM 920 N N . VAL A 1 113 ? 2.949 -0.388 10.405 1.00 98.25 113 VAL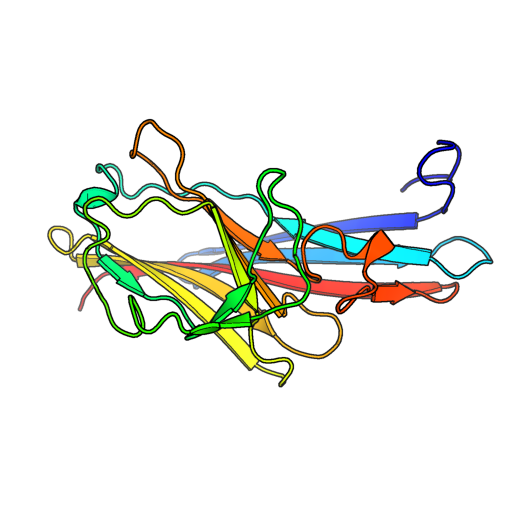 A N 1
ATOM 921 C CA . VAL A 1 113 ? 1.702 -0.972 10.909 1.00 98.25 113 VAL A CA 1
ATOM 922 C C . VAL A 1 113 ? 0.658 0.127 11.040 1.00 98.25 113 VAL A C 1
ATOM 924 O O . VAL A 1 113 ? 0.883 1.100 11.755 1.00 98.25 113 VAL A O 1
ATOM 927 N N . THR A 1 114 ? -0.463 -0.052 10.353 1.00 98.62 114 THR A N 1
ATOM 928 C CA . THR A 1 114 ? -1.682 0.745 10.510 1.00 98.62 114 THR A CA 1
ATOM 929 C C . THR A 1 114 ? -2.636 -0.020 11.410 1.00 98.62 114 THR A C 1
ATOM 931 O O . THR A 1 114 ? -2.815 -1.229 11.238 1.00 98.62 114 THR A O 1
ATOM 934 N N . GLU A 1 115 ? -3.234 0.660 12.381 1.00 98.56 115 GLU A N 1
ATOM 935 C CA . GLU A 1 115 ? -4.056 0.022 13.407 1.00 98.56 115 GLU A CA 1
ATOM 936 C C . GLU A 1 115 ? -5.448 0.641 13.456 1.00 98.56 115 GLU A C 1
ATOM 938 O O . GLU A 1 115 ? -5.586 1.859 13.529 1.00 98.56 115 GLU A O 1
ATOM 943 N N . LEU A 1 116 ? -6.469 -0.213 13.456 1.00 98.50 116 LEU A N 1
ATOM 944 C CA . LEU A 1 116 ? -7.868 0.143 13.658 1.00 98.50 116 LEU A CA 1
ATOM 945 C C . LEU A 1 116 ? -8.367 -0.578 14.905 1.00 98.50 116 LEU A C 1
ATOM 947 O O . LEU A 1 116 ? -8.352 -1.807 14.952 1.00 98.50 116 LEU A O 1
ATOM 951 N N . MET A 1 117 ? -8.801 0.173 15.906 1.00 98.19 117 MET A N 1
ATOM 952 C CA . MET A 1 117 ? -9.217 -0.363 17.195 1.00 98.19 117 MET A CA 1
ATOM 953 C C . MET A 1 117 ? -10.687 -0.055 17.461 1.00 98.19 117 MET A C 1
ATOM 955 O O . MET A 1 117 ? -11.135 1.083 17.308 1.00 98.19 117 MET A O 1
ATOM 959 N N . ASP A 1 118 ? -11.420 -1.069 17.908 1.00 97.38 118 ASP A N 1
ATOM 960 C CA . ASP A 1 118 ? -12.709 -0.897 18.564 1.00 97.38 118 ASP A CA 1
ATOM 961 C C . ASP A 1 118 ? -12.478 -0.715 20.074 1.00 97.38 118 ASP A C 1
ATOM 963 O O . ASP A 1 118 ? -12.073 -1.670 20.744 1.00 97.38 118 ASP A O 1
ATOM 967 N N . PRO A 1 119 ? -12.720 0.485 20.633 1.00 95.62 119 PRO A N 1
ATOM 968 C CA . PRO A 1 119 ? -12.488 0.744 22.050 1.00 95.62 119 PRO A CA 1
ATOM 969 C C . PRO A 1 119 ? -13.525 0.094 22.978 1.00 95.62 119 PRO A C 1
ATOM 971 O O . PRO A 1 119 ? -13.311 0.071 24.185 1.00 95.62 119 PRO A O 1
ATOM 974 N N . GLN A 1 120 ? -14.653 -0.402 22.458 1.00 94.94 120 GLN A N 1
ATOM 975 C CA . GLN A 1 120 ? -15.676 -1.080 23.263 1.00 94.94 120 GLN A CA 1
ATOM 976 C C . GLN A 1 120 ? -15.398 -2.579 23.374 1.00 94.94 120 GLN A C 1
ATOM 978 O O . GLN A 1 120 ? -15.503 -3.134 24.462 1.00 94.94 120 GLN A O 1
ATOM 983 N N . GLU A 1 121 ? -15.025 -3.222 22.263 1.00 94.81 121 GLU A N 1
ATOM 984 C CA . GLU A 1 121 ? -14.692 -4.658 22.246 1.00 94.81 121 GLU A CA 1
ATOM 985 C C . GLU A 1 121 ? -13.229 -4.926 22.618 1.00 94.81 121 GLU A C 1
ATOM 987 O O . GLU A 1 121 ? -12.836 -6.077 22.788 1.00 94.81 121 GLU A O 1
ATOM 992 N N . MET A 1 122 ? -12.409 -3.872 22.713 1.00 94.62 122 MET A N 1
ATOM 993 C CA . MET A 1 122 ? -10.965 -3.962 22.936 1.00 94.62 122 MET A CA 1
ATOM 994 C C . MET A 1 122 ? -10.281 -4.856 21.895 1.00 94.62 122 MET A C 1
ATOM 996 O O . MET A 1 122 ? -9.396 -5.643 22.212 1.00 94.62 122 MET A O 1
ATOM 1000 N N . VAL A 1 123 ? -10.689 -4.744 20.630 1.00 95.00 123 VAL A N 1
ATOM 1001 C CA . VAL A 1 123 ? -10.098 -5.490 19.513 1.00 95.00 123 VAL A CA 1
ATOM 1002 C C . VAL A 1 123 ? -9.373 -4.526 18.588 1.00 95.00 123 VAL A C 1
ATOM 1004 O O . VAL A 1 123 ? -9.938 -3.518 18.165 1.00 95.00 123 VAL A O 1
ATOM 1007 N N . THR A 1 124 ? -8.139 -4.868 18.226 1.00 97.12 124 THR A N 1
ATOM 1008 C CA . THR A 1 124 ? -7.307 -4.100 17.299 1.00 97.12 124 THR A CA 1
ATOM 1009 C C . THR A 1 124 ? -6.979 -4.929 16.068 1.00 97.12 124 THR A C 1
ATOM 1011 O O . THR A 1 124 ? -6.293 -5.951 16.133 1.00 97.12 124 THR A O 1
ATOM 1014 N N . LEU A 1 125 ? -7.425 -4.446 14.916 1.00 97.25 125 LEU A N 1
ATOM 1015 C CA . LEU A 1 125 ? -6.956 -4.879 13.614 1.00 97.25 125 LEU A CA 1
ATOM 1016 C C . LEU A 1 125 ? -5.643 -4.166 13.292 1.00 97.25 125 LEU A C 1
ATOM 1018 O O . LEU A 1 125 ? -5.588 -2.941 13.247 1.00 97.25 125 LEU A O 1
ATOM 1022 N N . GLN A 1 126 ? -4.601 -4.935 13.012 1.00 97.81 126 GLN A N 1
ATOM 1023 C CA . GLN A 1 126 ? -3.329 -4.439 12.510 1.00 97.81 126 GLN A CA 1
ATOM 1024 C C . GLN A 1 126 ?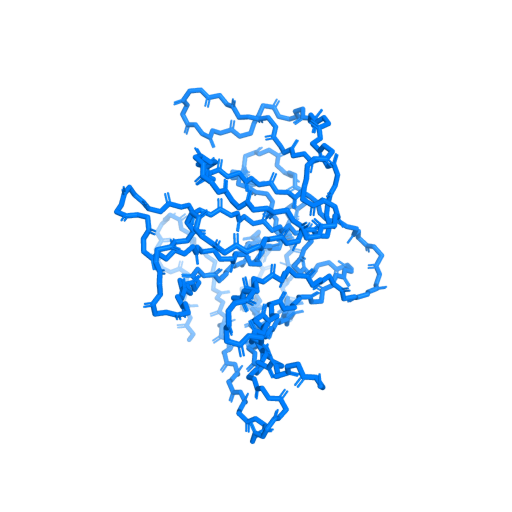 -3.165 -4.850 11.053 1.00 97.81 126 GLN A C 1
ATOM 1026 O O . GLN A 1 126 ? -3.203 -6.041 10.742 1.00 97.81 126 GLN A O 1
ATOM 1031 N N . VAL A 1 127 ? -2.913 -3.884 10.177 1.00 98.19 127 VAL A N 1
ATOM 1032 C CA . VAL A 1 127 ? -2.459 -4.136 8.809 1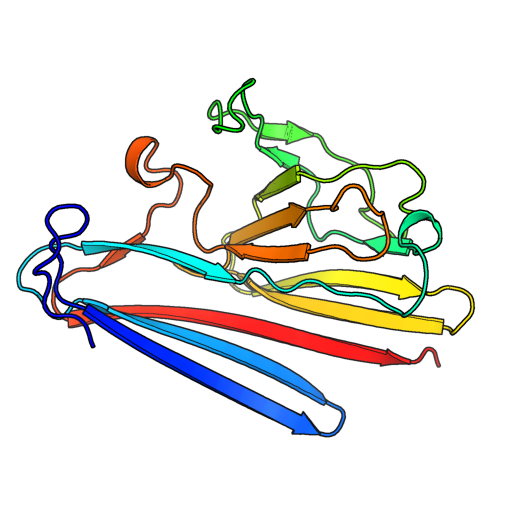.00 98.19 127 VAL A CA 1
ATOM 1033 C C . VAL A 1 127 ? -1.017 -3.696 8.716 1.00 98.19 127 VAL A C 1
ATOM 1035 O O . VAL A 1 127 ? -0.685 -2.531 8.925 1.00 98.19 127 VAL A O 1
ATOM 1038 N N . TRP A 1 128 ? -0.147 -4.666 8.478 1.00 98.00 128 TRP A N 1
ATOM 1039 C CA . TRP A 1 128 ? 1.288 -4.461 8.451 1.00 98.00 128 TRP A CA 1
ATOM 1040 C C . TRP A 1 128 ? 1.813 -4.625 7.033 1.00 98.00 128 TRP A C 1
ATOM 1042 O O . TRP A 1 128 ? 1.325 -5.452 6.268 1.00 98.00 128 TRP A O 1
ATOM 1052 N N . GLN A 1 129 ? 2.844 -3.864 6.690 1.00 98.44 129 GLN A N 1
ATOM 1053 C CA . GLN A 1 129 ? 3.508 -3.954 5.396 1.00 98.44 129 GLN A CA 1
ATOM 1054 C C . GLN A 1 129 ? 5.018 -3.827 5.560 1.00 98.44 129 GLN A C 1
ATOM 1056 O O . GLN A 1 129 ? 5.511 -3.015 6.351 1.00 98.44 129 GLN A O 1
ATOM 1061 N N . LYS A 1 130 ? 5.772 -4.659 4.834 1.00 98.44 130 LYS A N 1
ATOM 1062 C CA . LYS A 1 130 ? 7.227 -4.528 4.777 1.00 98.44 130 LYS A CA 1
ATOM 1063 C C . LYS A 1 130 ? 7.579 -3.251 4.030 1.00 98.44 130 LYS A C 1
ATOM 1065 O O . LYS A 1 130 ? 7.075 -3.010 2.936 1.00 98.44 130 LYS A O 1
ATOM 1070 N N . THR A 1 131 ? 8.472 -2.474 4.625 1.00 98.50 131 THR A N 1
ATOM 1071 C CA . THR A 1 131 ? 9.078 -1.285 4.024 1.00 98.50 131 THR A CA 1
ATOM 1072 C C . THR A 1 131 ? 10.528 -1.581 3.685 1.00 98.50 131 THR A C 1
ATOM 1074 O O . THR A 1 131 ? 11.127 -2.469 4.291 1.00 98.50 131 THR A O 1
ATOM 1077 N N . GLY A 1 132 ? 11.094 -0.861 2.723 1.00 97.56 132 GLY A N 1
ATOM 1078 C CA . GLY A 1 132 ? 12.444 -1.138 2.245 1.00 97.56 132 GLY A CA 1
ATOM 1079 C C . GLY A 1 132 ? 12.608 -0.902 0.754 1.00 97.56 132 GLY A C 1
ATOM 1080 O O . GLY A 1 132 ? 11.708 -0.412 0.069 1.00 97.56 132 GLY A O 1
ATOM 1081 N N . ARG A 1 133 ? 13.748 -1.301 0.197 1.00 95.69 133 ARG A N 1
ATOM 1082 C CA . ARG A 1 133 ? 13.982 -1.154 -1.245 1.00 95.69 133 ARG A CA 1
ATOM 1083 C C . ARG A 1 133 ? 12.972 -1.998 -2.029 1.00 95.69 133 ARG A C 1
ATOM 1085 O O . ARG A 1 133 ? 12.963 -3.222 -1.910 1.00 95.69 133 ARG A O 1
ATOM 1092 N N . ARG A 1 134 ? 12.174 -1.348 -2.891 1.00 95.06 134 ARG A N 1
ATOM 1093 C CA . ARG A 1 134 ? 11.140 -1.996 -3.728 1.00 95.06 134 ARG A CA 1
ATOM 1094 C C . ARG A 1 134 ? 10.120 -2.800 -2.898 1.00 95.06 134 ARG A C 1
ATOM 1096 O O . ARG A 1 134 ? 9.784 -3.931 -3.243 1.00 95.06 134 ARG A O 1
ATOM 1103 N N . LYS A 1 135 ? 9.670 -2.236 -1.776 1.00 97.62 135 LYS A N 1
ATOM 1104 C CA . LYS A 1 135 ? 8.622 -2.797 -0.908 1.00 97.62 135 LYS A CA 1
ATOM 1105 C C . LYS A 1 135 ? 7.408 -1.867 -0.870 1.00 97.62 135 LYS A C 1
ATOM 1107 O O . LYS A 1 135 ? 7.389 -0.863 -1.578 1.00 97.62 135 LYS A O 1
ATOM 1112 N N . TYR A 1 136 ? 6.403 -2.196 -0.061 1.00 98.19 136 TYR A N 1
ATOM 1113 C CA . TYR A 1 136 ? 5.212 -1.368 0.124 1.00 98.19 136 TYR A CA 1
ATOM 1114 C C . TYR A 1 136 ? 5.557 -0.110 0.939 1.00 98.19 136 TYR A C 1
ATOM 1116 O O . TYR A 1 136 ? 5.337 -0.038 2.147 1.00 98.19 136 TYR A O 1
ATOM 1124 N N . ASN A 1 137 ? 6.153 0.880 0.277 1.00 97.94 137 ASN A N 1
ATOM 1125 C CA . ASN A 1 137 ? 6.630 2.126 0.885 1.00 97.94 137 ASN A CA 1
ATOM 1126 C C . ASN A 1 137 ? 5.582 3.246 0.868 1.00 97.94 137 ASN A C 1
ATOM 1128 O O . ASN A 1 137 ? 5.919 4.399 1.137 1.00 97.94 137 ASN A O 1
ATOM 1132 N N . PHE A 1 138 ? 4.337 2.926 0.530 1.00 98.38 138 PHE A N 1
ATOM 1133 C CA . PHE A 1 138 ? 3.203 3.837 0.573 1.00 98.38 138 PHE A CA 1
ATOM 1134 C C . PHE A 1 138 ? 2.006 3.120 1.187 1.00 98.38 138 PHE A C 1
ATOM 1136 O O . PHE A 1 138 ? 1.829 1.914 1.003 1.00 98.38 138 PHE A O 1
ATOM 1143 N N . LEU A 1 139 ? 1.201 3.877 1.917 1.00 98.62 139 LEU A N 1
ATOM 1144 C CA . LEU A 1 139 ? -0.095 3.462 2.427 1.00 98.62 139 LEU A CA 1
ATOM 1145 C C . LEU A 1 139 ? -1.144 4.387 1.818 1.00 98.62 139 LEU A C 1
ATOM 1147 O O . LEU A 1 139 ? -1.116 5.585 2.087 1.00 98.62 139 LEU A O 1
ATOM 1151 N N . GLN A 1 140 ? -2.068 3.851 1.036 1.00 98.62 140 GLN A N 1
ATOM 1152 C CA . GLN A 1 140 ? -3.275 4.569 0.645 1.00 98.62 140 GLN A CA 1
ATOM 1153 C C . GLN A 1 140 ? -4.394 4.203 1.633 1.00 98.62 140 GLN A C 1
ATOM 1155 O O . GLN A 1 140 ? -4.574 3.039 1.994 1.00 98.62 140 GLN A O 1
ATOM 1160 N N . LEU A 1 141 ? -5.095 5.217 2.139 1.00 98.62 141 LEU A N 1
ATOM 1161 C CA . LEU A 1 141 ? -6.304 5.040 2.936 1.00 98.62 141 LEU A CA 1
ATOM 1162 C C . LEU A 1 141 ? -7.501 5.539 2.145 1.00 98.62 141 LEU A C 1
ATOM 1164 O O . LEU A 1 141 ? -7.470 6.661 1.631 1.00 98.62 141 LEU A O 1
ATOM 1168 N N . TYR A 1 142 ? -8.566 4.743 2.125 1.00 98.62 142 TYR A N 1
ATOM 1169 C CA . TYR A 1 142 ? -9.825 5.130 1.505 1.00 98.62 142 TYR A CA 1
ATOM 1170 C C . TYR A 1 142 ? -11.029 4.809 2.395 1.00 98.62 142 TYR A C 1
ATOM 1172 O O . TYR A 1 142 ? -11.196 3.686 2.875 1.00 98.62 142 TYR A O 1
ATOM 1180 N N . THR A 1 143 ? -11.903 5.796 2.579 1.00 98.19 143 THR A N 1
ATOM 1181 C CA . THR A 1 143 ? -13.183 5.657 3.272 1.00 98.19 143 THR A CA 1
ATOM 1182 C C . THR A 1 143 ? -14.319 5.740 2.251 1.00 98.19 143 THR A C 1
ATOM 1184 O O . THR A 1 143 ? -14.551 6.806 1.691 1.00 98.19 143 THR A O 1
ATOM 1187 N N . PRO A 1 144 ? -15.096 4.673 2.014 1.00 96.62 144 PRO A N 1
ATOM 1188 C CA . PRO A 1 144 ? -16.289 4.755 1.184 1.00 96.62 144 PRO A CA 1
ATOM 1189 C C . PRO A 1 144 ? -17.400 5.596 1.850 1.00 96.62 144 PRO A C 1
ATOM 1191 O O . PRO A 1 144 ? -17.522 5.588 3.080 1.00 96.62 144 PRO A O 1
ATOM 1194 N N . PRO A 1 145 ? -18.291 6.247 1.070 1.00 95.31 145 PRO A N 1
ATOM 1195 C CA . PRO A 1 145 ? -19.313 7.162 1.598 1.00 95.31 145 PRO A CA 1
ATOM 1196 C C . PRO A 1 145 ? -20.279 6.576 2.639 1.00 95.31 145 PRO A C 1
ATOM 1198 O O . PRO A 1 145 ? -20.877 7.321 3.407 1.00 95.31 145 PRO A O 1
ATOM 1201 N N . HIS A 1 146 ? -20.453 5.252 2.683 1.00 95.00 146 HIS A N 1
ATOM 1202 C CA . HIS A 1 146 ? -21.329 4.595 3.659 1.00 95.00 146 HIS A CA 1
ATOM 1203 C C . HIS A 1 146 ? -20.724 4.509 5.077 1.00 95.00 146 HIS A C 1
ATOM 1205 O O . HIS A 1 146 ? -21.440 4.165 6.019 1.00 95.00 146 HIS A O 1
ATOM 1211 N N . GLY A 1 147 ? -19.417 4.757 5.242 1.00 95.56 147 GLY A N 1
ATOM 1212 C CA . GLY A 1 147 ? -18.755 4.835 6.552 1.00 95.56 147 GLY A CA 1
ATOM 1213 C C . GLY A 1 147 ? -18.722 3.530 7.364 1.00 95.56 147 GLY A C 1
ATOM 1214 O O . GLY A 1 147 ? -18.527 3.565 8.572 1.00 95.56 147 GLY A O 1
ATOM 1215 N N . GLN A 1 148 ? -18.926 2.369 6.733 1.00 97.06 148 GLN A N 1
ATOM 1216 C CA . GLN A 1 148 ? -18.973 1.059 7.429 1.00 97.06 148 GLN A CA 1
ATOM 1217 C C . GLN A 1 148 ? -17.678 0.251 7.317 1.00 97.06 148 GLN A C 1
ATOM 1219 O O . GLN A 1 148 ? -17.526 -0.794 7.951 1.00 97.06 148 GLN A O 1
ATOM 1224 N N . SER A 1 149 ? -16.754 0.711 6.483 1.00 98.19 149 SER A N 1
ATOM 1225 C CA . SER A 1 149 ? -15.467 0.069 6.264 1.00 98.19 149 SER A CA 1
ATOM 1226 C C . SER A 1 149 ? -14.418 1.111 5.926 1.00 98.19 149 SER A C 1
ATOM 1228 O O . SER A 1 149 ? -14.764 2.223 5.543 1.00 98.19 149 SER A O 1
ATOM 1230 N N . ILE A 1 150 ? -13.154 0.732 6.012 1.00 98.62 150 ILE A N 1
ATOM 1231 C CA . ILE A 1 150 ? -12.012 1.535 5.577 1.00 98.62 150 ILE A CA 1
ATOM 1232 C C . ILE A 1 150 ? -11.040 0.626 4.827 1.00 98.62 150 ILE A C 1
ATOM 1234 O O . ILE A 1 150 ? -10.850 -0.527 5.223 1.00 98.62 150 ILE A O 1
ATOM 1238 N N . ALA A 1 151 ? -10.473 1.106 3.724 1.00 98.69 151 ALA A N 1
ATOM 1239 C CA . ALA A 1 151 ? -9.442 0.389 2.991 1.00 98.69 151 ALA A CA 1
ATOM 1240 C C . ALA A 1 151 ? -8.058 0.813 3.472 1.00 98.69 151 ALA A C 1
ATOM 1242 O O . ALA A 1 151 ? -7.788 2.010 3.596 1.00 98.69 151 ALA A O 1
ATOM 1243 N N . PHE A 1 152 ? -7.206 -0.176 3.749 1.00 98.69 152 PHE A N 1
ATOM 1244 C CA . PHE A 1 152 ? -5.792 0.017 4.067 1.00 98.69 152 PHE A CA 1
ATOM 1245 C C . PHE A 1 152 ? -4.983 -0.616 2.952 1.00 98.69 152 PHE A C 1
ATOM 1247 O O . PHE A 1 152 ? -4.963 -1.840 2.838 1.00 98.69 152 PHE A O 1
ATOM 1254 N N . GLU A 1 153 ? -4.343 0.210 2.137 1.00 98.62 153 GLU A N 1
ATOM 1255 C CA . GLU A 1 153 ? -3.778 -0.221 0.867 1.00 98.62 153 GLU A CA 1
ATOM 1256 C C . GLU A 1 153 ? -2.250 -0.087 0.873 1.00 98.62 153 GLU A C 1
ATOM 1258 O O . GLU A 1 153 ? -1.711 1.013 0.704 1.00 98.62 153 GLU A O 1
ATOM 1263 N N . PRO A 1 154 ? -1.509 -1.186 1.086 1.00 98.38 154 PRO A N 1
ATOM 1264 C CA . PRO A 1 154 ? -0.074 -1.214 0.857 1.00 98.38 154 PRO A CA 1
ATOM 1265 C C . PRO A 1 154 ? 0.219 -1.041 -0.635 1.00 98.38 154 PRO A C 1
ATOM 1267 O O . PRO A 1 154 ? -0.256 -1.831 -1.448 1.00 98.38 154 PRO A O 1
ATOM 1270 N N . MET A 1 155 ? 1.035 -0.048 -0.996 1.00 98.44 155 MET A N 1
ATOM 1271 C CA . MET A 1 155 ? 1.401 0.250 -2.388 1.00 98.44 155 MET A CA 1
ATOM 1272 C C . MET A 1 155 ? 2.922 0.368 -2.531 1.00 98.44 155 MET A C 1
ATOM 1274 O O . MET A 1 155 ? 3.607 0.918 -1.661 1.00 98.44 155 MET A O 1
ATOM 1278 N N . THR A 1 156 ? 3.494 -0.169 -3.612 1.00 98.00 156 THR A N 1
ATOM 1279 C CA . THR A 1 156 ? 4.956 -0.132 -3.819 1.00 98.00 156 THR A CA 1
ATOM 1280 C C . THR A 1 156 ? 5.465 1.219 -4.310 1.00 98.00 156 THR A C 1
ATOM 1282 O O . THR A 1 156 ? 6.625 1.569 -4.091 1.00 98.00 156 THR A O 1
ATOM 1285 N N . SER A 1 157 ? 4.593 1.971 -4.976 1.00 96.75 157 SER A N 1
ATOM 1286 C CA . SER A 1 157 ? 4.874 3.261 -5.601 1.00 96.75 157 SER A CA 1
ATOM 1287 C C . SER A 1 157 ? 3.683 4.194 -5.391 1.00 96.75 157 SER A C 1
ATOM 1289 O O . SER A 1 157 ? 2.591 3.740 -5.047 1.00 96.75 157 SER A O 1
ATOM 1291 N N . ASN A 1 158 ? 3.888 5.492 -5.601 1.00 94.19 158 ASN A N 1
ATOM 1292 C CA . ASN A 1 158 ? 2.809 6.467 -5.508 1.00 94.19 158 ASN A CA 1
ATOM 1293 C C . ASN A 1 158 ? 1.838 6.337 -6.696 1.00 94.19 158 ASN A C 1
ATOM 1295 O O . ASN A 1 158 ? 2.193 5.806 -7.758 1.00 94.19 158 ASN A O 1
ATOM 1299 N N . THR A 1 159 ? 0.630 6.877 -6.547 1.00 94.00 159 THR A N 1
ATOM 1300 C CA . THR A 1 159 ? -0.335 7.015 -7.643 1.00 94.00 159 THR A CA 1
ATOM 1301 C C . THR A 1 159 ? 0.317 7.732 -8.827 1.00 94.00 159 THR A C 1
ATOM 1303 O O . THR A 1 159 ? 1.122 8.646 -8.658 1.00 94.00 159 THR A O 1
ATOM 1306 N N . ASN A 1 160 ? -0.013 7.317 -10.054 1.00 96.81 160 ASN A N 1
ATOM 1307 C CA . ASN A 1 160 ? 0.508 7.929 -11.283 1.00 96.81 160 ASN A CA 1
ATOM 1308 C C . ASN A 1 160 ? 2.047 7.833 -11.471 1.00 96.81 160 ASN A C 1
ATOM 1310 O O . ASN A 1 160 ? 2.620 8.543 -12.303 1.00 96.81 160 ASN A O 1
ATOM 1314 N N . SER A 1 161 ? 2.727 6.931 -10.751 1.00 97.00 161 SER A N 1
ATOM 1315 C CA . SER A 1 161 ? 4.192 6.747 -10.804 1.00 97.00 161 SER A CA 1
ATOM 1316 C C . SER A 1 161 ? 4.754 6.457 -12.202 1.00 97.00 161 SER A C 1
ATOM 1318 O O . SER A 1 161 ? 5.905 6.779 -12.485 1.00 97.00 161 SER A O 1
ATOM 1320 N N . PHE A 1 162 ? 3.954 5.931 -13.133 1.00 96.69 162 PHE A N 1
ATOM 1321 C CA . PHE A 1 162 ? 4.371 5.746 -14.528 1.00 96.69 162 PHE A CA 1
ATOM 1322 C C . PHE A 1 162 ? 4.686 7.068 -15.237 1.00 96.69 162 PHE A C 1
ATOM 1324 O O . PHE A 1 162 ? 5.595 7.108 -16.069 1.00 96.69 162 PHE A O 1
ATOM 1331 N N . ASN A 1 163 ? 3.987 8.146 -14.880 1.00 97.31 163 ASN A N 1
ATOM 1332 C CA . ASN A 1 163 ? 4.212 9.480 -15.428 1.00 97.31 163 ASN A CA 1
ATOM 1333 C C . ASN A 1 163 ? 5.208 10.273 -14.580 1.00 97.31 163 ASN A C 1
ATOM 1335 O O . ASN A 1 163 ? 6.146 10.852 -15.120 1.00 97.31 163 ASN A O 1
ATOM 1339 N N . THR A 1 164 ? 5.045 10.262 -13.255 1.00 95.75 164 THR A N 1
ATOM 1340 C CA . THR A 1 164 ? 5.870 11.074 -12.341 1.00 95.75 164 THR A CA 1
ATOM 1341 C C . THR A 1 164 ? 7.244 10.468 -12.059 1.00 95.75 164 THR A C 1
ATOM 1343 O O . THR A 1 164 ? 8.149 11.174 -11.627 1.00 95.75 164 THR A O 1
ATOM 1346 N N . LYS A 1 165 ? 7.400 9.159 -12.289 1.00 95.06 165 LYS A N 1
ATOM 1347 C CA . LYS A 1 165 ? 8.555 8.333 -11.895 1.00 95.06 165 LYS A CA 1
ATOM 1348 C C . LYS A 1 165 ? 8.779 8.245 -10.382 1.00 95.06 165 LYS A C 1
ATOM 1350 O O . LYS A 1 165 ? 9.766 7.648 -9.957 1.00 95.06 165 LYS A O 1
ATOM 1355 N N . ASP A 1 166 ? 7.853 8.764 -9.572 1.00 92.06 166 ASP A N 1
ATOM 1356 C CA . ASP A 1 166 ? 7.947 8.753 -8.111 1.00 92.06 166 ASP A CA 1
ATOM 1357 C C . ASP A 1 166 ? 7.938 7.317 -7.572 1.00 92.06 166 ASP A C 1
ATOM 1359 O O . ASP A 1 166 ? 6.928 6.608 -7.632 1.00 92.06 166 ASP A O 1
ATOM 1363 N N . ARG A 1 167 ? 9.115 6.883 -7.105 1.00 92.06 167 ARG A N 1
ATOM 1364 C CA . ARG A 1 167 ? 9.420 5.521 -6.644 1.00 92.06 167 ARG A CA 1
ATOM 1365 C C . ARG A 1 167 ? 8.898 4.421 -7.581 1.00 92.06 167 ARG A C 1
ATOM 1367 O O . ARG A 1 167 ? 8.557 3.331 -7.119 1.00 92.06 167 ARG A O 1
ATOM 1374 N N . LEU A 1 168 ? 8.840 4.690 -8.889 1.00 97.19 168 LEU A N 1
ATOM 1375 C CA . LEU A 1 168 ? 8.471 3.692 -9.891 1.00 97.19 168 LEU A CA 1
ATOM 1376 C C . LEU A 1 168 ? 9.504 2.564 -9.876 1.00 97.19 168 LEU A C 1
ATOM 1378 O O . LEU A 1 168 ? 10.709 2.805 -9.971 1.00 97.19 168 LEU A O 1
ATOM 1382 N N . ILE A 1 169 ? 9.036 1.325 -9.782 1.00 97.88 169 ILE A N 1
ATOM 1383 C CA . ILE A 1 169 ? 9.916 0.164 -9.834 1.00 97.88 169 ILE A CA 1
ATOM 1384 C C . ILE A 1 169 ? 10.106 -0.214 -11.297 1.00 97.88 169 ILE A C 1
ATOM 1386 O O . ILE A 1 169 ? 9.145 -0.342 -12.043 1.00 97.88 169 ILE A O 1
ATOM 1390 N N . VAL A 1 170 ? 11.355 -0.403 -11.711 1.00 98.31 170 VAL A N 1
ATOM 1391 C CA . VAL A 1 170 ? 11.699 -0.920 -13.038 1.00 98.31 170 VAL A CA 1
ATOM 1392 C C . VAL A 1 170 ? 12.483 -2.212 -12.850 1.00 98.31 170 VAL A C 1
ATOM 1394 O O . VAL A 1 170 ? 13.460 -2.237 -12.093 1.00 98.31 170 VAL A O 1
ATOM 1397 N N . LEU A 1 171 ? 12.007 -3.277 -13.496 1.00 98.62 171 LEU A N 1
ATOM 1398 C CA . LEU A 1 171 ? 12.577 -4.618 -13.457 1.00 98.62 171 LEU A CA 1
ATOM 1399 C C . LEU A 1 171 ? 13.341 -4.904 -14.750 1.00 98.62 171 LEU A C 1
ATOM 1401 O O . LEU A 1 171 ? 12.768 -4.853 -15.837 1.00 98.62 171 LEU A O 1
ATOM 1405 N N . SER A 1 172 ? 14.617 -5.251 -14.636 1.00 98.69 172 SER A N 1
ATOM 1406 C CA . SER A 1 172 ? 15.405 -5.786 -15.755 1.00 98.69 172 SER A CA 1
ATOM 1407 C C . SER A 1 172 ? 14.870 -7.157 -16.203 1.00 98.69 172 SER A C 1
ATOM 1409 O O . SER A 1 172 ? 14.143 -7.799 -15.437 1.00 98.69 172 SER A O 1
ATOM 1411 N N . PRO A 1 173 ? 15.231 -7.652 -17.400 1.00 98.69 173 PRO A N 1
ATOM 1412 C CA . PRO A 1 173 ? 14.891 -9.009 -17.830 1.00 98.69 173 PRO A CA 1
ATOM 1413 C C . PRO A 1 173 ? 15.249 -10.061 -16.773 1.00 98.69 173 PRO A C 1
ATOM 1415 O O . PRO A 1 173 ? 16.369 -10.098 -16.261 1.00 9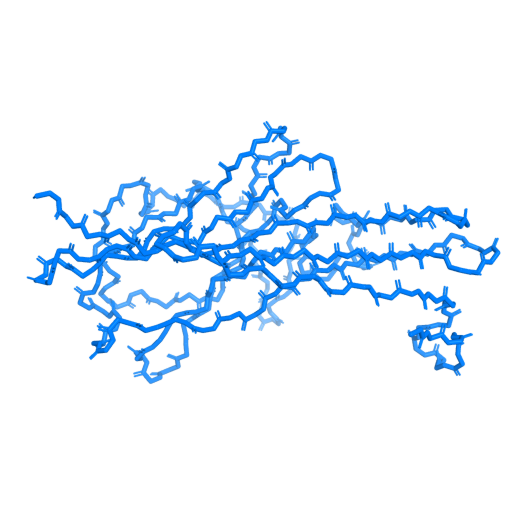8.69 173 PRO A O 1
ATOM 1418 N N . GLY A 1 174 ? 14.277 -10.895 -16.398 1.00 98.50 174 GLY A N 1
ATOM 1419 C CA . GLY A 1 174 ? 14.427 -11.922 -15.363 1.00 98.50 174 GLY A CA 1
ATOM 1420 C C . GLY A 1 174 ? 14.396 -11.422 -13.912 1.00 98.50 174 GLY A C 1
ATOM 1421 O O . GLY A 1 174 ? 14.307 -12.252 -13.002 1.00 98.50 174 GLY A O 1
ATOM 1422 N N . GLU A 1 175 ? 14.434 -10.107 -13.676 1.00 98.62 175 GLU A N 1
ATOM 1423 C CA . GLU A 1 175 ? 14.374 -9.508 -12.342 1.00 98.62 175 GLU A CA 1
ATOM 1424 C C . GLU A 1 175 ? 12.974 -9.642 -11.725 1.00 98.62 175 GLU A C 1
ATOM 1426 O O . GLU A 1 175 ? 11.957 -9.746 -12.421 1.00 98.62 175 GLU A O 1
ATOM 1431 N N . LYS A 1 176 ? 12.935 -9.644 -10.389 1.00 98.25 176 LYS A N 1
ATOM 1432 C CA . LYS A 1 176 ? 11.719 -9.823 -9.600 1.00 98.25 176 LYS A CA 1
ATOM 1433 C C . LYS A 1 176 ? 11.504 -8.688 -8.607 1.00 98.25 176 LYS A C 1
ATOM 1435 O O . LYS A 1 176 ? 12.424 -8.277 -7.898 1.00 98.25 176 LYS A O 1
ATOM 1440 N N . LEU A 1 177 ? 10.258 -8.250 -8.510 1.00 97.94 177 LEU A N 1
ATOM 1441 C CA . LEU A 1 177 ? 9.704 -7.557 -7.356 1.00 97.94 177 LEU A CA 1
ATOM 1442 C C . LEU A 1 177 ? 9.127 -8.610 -6.408 1.00 97.94 177 LEU A C 1
ATOM 1444 O O . LEU A 1 177 ? 8.396 -9.479 -6.865 1.00 97.94 177 LEU A O 1
ATOM 1448 N N . ARG A 1 178 ? 9.404 -8.514 -5.104 1.00 98.19 178 ARG A N 1
ATOM 1449 C CA . ARG A 1 178 ? 8.691 -9.276 -4.068 1.00 98.19 178 ARG A CA 1
ATOM 1450 C C . ARG A 1 178 ? 8.295 -8.343 -2.932 1.00 98.19 178 ARG A C 1
ATOM 1452 O O . ARG A 1 178 ? 9.180 -7.838 -2.232 1.00 98.19 178 ARG A O 1
ATOM 1459 N N . ALA A 1 179 ? 7.000 -8.148 -2.734 1.00 98.12 179 ALA A N 1
ATOM 1460 C CA . ALA A 1 179 ? 6.424 -7.313 -1.687 1.00 98.12 179 ALA A CA 1
ATOM 1461 C C . ALA A 1 179 ? 5.563 -8.165 -0.745 1.00 98.12 179 ALA A C 1
ATOM 1463 O O . ALA A 1 179 ? 5.084 -9.231 -1.122 1.00 98.12 179 ALA A O 1
ATOM 1464 N N . GLU A 1 180 ? 5.462 -7.747 0.514 1.00 98.38 180 GLU A N 1
ATOM 1465 C CA . GLU A 1 180 ? 4.853 -8.551 1.574 1.00 98.38 180 GLU A CA 1
ATOM 1466 C C . GLU A 1 180 ? 4.125 -7.650 2.567 1.00 98.38 180 GLU A C 1
ATOM 1468 O O . GLU A 1 180 ? 4.679 -6.660 3.060 1.00 98.38 180 GLU A O 1
ATOM 1473 N N . CYS A 1 181 ? 2.889 -8.017 2.863 1.00 98.50 181 CYS A N 1
ATOM 1474 C CA . CYS A 1 181 ? 2.051 -7.392 3.868 1.00 98.50 181 CYS A CA 1
ATOM 1475 C C . CYS A 1 181 ? 1.171 -8.448 4.532 1.00 98.50 181 CYS A C 1
ATOM 1477 O O . CYS A 1 181 ? 1.202 -9.632 4.193 1.00 98.50 181 CYS A O 1
ATOM 1479 N N . GLY A 1 182 ? 0.359 -8.028 5.485 1.00 97.62 182 GLY A N 1
ATOM 1480 C CA . GLY A 1 182 ? -0.560 -8.935 6.128 1.00 97.62 182 GLY A CA 1
ATOM 1481 C C . GLY A 1 182 ? -1.438 -8.256 7.149 1.00 97.62 182 GLY A C 1
ATOM 1482 O O . GLY A 1 182 ? -1.413 -7.041 7.343 1.00 97.62 182 GLY A O 1
ATOM 1483 N N . ILE A 1 183 ? -2.232 -9.089 7.801 1.00 97.25 183 ILE A N 1
ATOM 1484 C CA . ILE A 1 183 ? -3.228 -8.681 8.772 1.00 97.25 183 ILE A CA 1
ATOM 1485 C C . ILE A 1 183 ? -3.009 -9.484 10.043 1.00 97.25 183 ILE A C 1
ATOM 1487 O O . ILE A 1 183 ? -2.778 -10.692 9.994 1.00 97.25 183 ILE A O 1
ATOM 1491 N N . LYS A 1 184 ? -3.144 -8.838 11.193 1.00 95.88 184 LYS A N 1
ATOM 1492 C CA . LYS A 1 184 ? -3.219 -9.506 12.486 1.00 95.88 184 LYS A CA 1
ATOM 1493 C C . LYS A 1 184 ? -4.354 -8.906 13.298 1.00 95.88 184 LYS A C 1
ATOM 1495 O O . LYS A 1 184 ? -4.478 -7.691 13.374 1.00 95.88 184 LYS A O 1
ATOM 1500 N N . LEU A 1 185 ? -5.153 -9.759 13.924 1.00 93.81 185 LEU A N 1
ATOM 1501 C CA . LEU A 1 185 ? -6.110 -9.331 14.935 1.00 93.81 185 LEU A CA 1
ATOM 1502 C C . LEU A 1 185 ? -5.462 -9.496 16.311 1.00 93.81 185 LEU A C 1
ATOM 1504 O O . LEU A 1 185 ? -4.834 -10.520 16.586 1.00 93.81 185 LEU A O 1
ATOM 1508 N N . LYS A 1 186 ? -5.583 -8.480 17.157 1.00 91.31 186 LYS A N 1
ATOM 1509 C CA . LYS A 1 186 ? -5.180 -8.517 18.560 1.00 91.31 186 LYS A CA 1
ATOM 1510 C C . LYS A 1 186 ? -6.405 -8.265 19.420 1.00 91.31 186 LYS A C 1
ATOM 1512 O O . LYS A 1 186 ? -7.161 -7.340 19.144 1.00 91.31 186 LYS A O 1
ATOM 1517 N N . ASN A 1 187 ? -6.549 -9.054 20.470 1.00 84.06 187 ASN A N 1
ATOM 1518 C CA . ASN A 1 187 ? -7.462 -8.734 21.556 1.00 84.06 187 ASN A CA 1
ATOM 1519 C C . ASN A 1 187 ? -6.675 -7.938 22.603 1.00 84.06 187 ASN A C 1
ATOM 1521 O O . ASN A 1 187 ? -5.466 -8.148 22.743 1.00 84.06 187 ASN A O 1
ATOM 1525 N N . GLY A 1 188 ? -7.338 -7.020 23.295 1.00 71.00 188 GLY A N 1
ATOM 1526 C CA . GLY A 1 188 ? -6.798 -6.369 24.478 1.00 71.00 188 GLY A CA 1
ATOM 1527 C C . GLY A 1 188 ? -6.502 -7.413 25.549 1.00 71.00 188 GLY A C 1
ATOM 1528 O O . GLY A 1 188 ? -7.243 -8.391 25.678 1.00 71.00 188 GLY A O 1
ATOM 1529 N N . GLU A 1 189 ? -5.389 -7.223 26.254 1.00 51.72 189 GLU A N 1
ATOM 1530 C CA . GLU A 1 189 ? -5.159 -7.885 27.544 1.00 51.72 189 GLU A CA 1
ATOM 1531 C C . GLU A 1 189 ? -6.159 -7.384 28.591 1.00 51.72 189 GLU A C 1
ATOM 1533 O O . GLU A 1 189 ? -6.505 -6.178 28.549 1.00 51.72 189 GLU A O 1
#

pLDDT: mean 96.45, std 4.92, range [51.72, 98.75]

Foldseek 3Di:
DACLPDPVASFDKDWDWDWDQDDQFFIKIKIKMWGADQFKHWDKDKDWDKDFPQDQQQQKWKAFQAQKWFDADPVRHGPVDIGGHRPRPDTDGCHPDFFQIKGFADQCFDKTWIWIANPVQQKIKIKIWTHHQQEQRMWGWGADPVRRIIITMRMSADPPCVPVVGNTDMAHNRGMRMIMITMHMDHDD

Radius of gyration: 17.5 Å; chains: 1; bounding box: 37×38×54 Å

Sequence (189 aa):
EYSGDYPGYPFPFEVRLEFSLHGQNGFTFITEVKNRGEEIMPVMDGWHPYFTLGKSIDRLLLKIPANIRTEVDERLLPTGKLMPFPAFREFEQIGNYFFDTCFPLSEKEGTAVTELMDPQEMVTLQVWQKTGRRKYNFLQLYTPPHGQSIAFEPMTSNTNSFNTKDRLIVLSPGEKLRAECGIKLKNGE

Secondary structure (DSSP, 8-state):
-B-S-STTS---EEEEEEEEE-GGG-EEEEEEEEE-SSS-EEE--B---EE--SS-GGGSEEE-S-SEEEEE-TTS-EEEEEEE--TTSS-EE-TT---EEEEE---SSEEEEEEEEETTTTEEEEEEEEESTTS--EEEEE--TT-S-EEEEEESS-TTHHHH-TT-EEEPTT-EEEEEEEEEEEE--